Protein AF-S4P9K3-F1 (afdb_monomer)

Radius of gyration: 44.34 Å; Cα contacts (8 Å, |Δi|>4): 30; chains: 1; bounding box: 130×96×94 Å

Mean predicted aligned error: 22.13 Å

Structure (mmCIF, N/CA/C/O backbone):
data_AF-S4P9K3-F1
#
_entry.id   AF-S4P9K3-F1
#
loop_
_atom_site.group_PDB
_atom_site.id
_atom_site.type_symbol
_atom_site.label_atom_id
_atom_site.label_alt_id
_atom_site.label_comp_id
_atom_site.label_asym_id
_atom_site.label_entity_id
_atom_site.label_seq_id
_atom_site.pdbx_PDB_ins_code
_atom_site.Cartn_x
_atom_site.Cartn_y
_atom_site.Cartn_z
_atom_site.occupancy
_atom_site.B_iso_or_equiv
_atom_site.auth_seq_id
_atom_site.auth_comp_id
_atom_site.auth_asym_id
_atom_site.auth_atom_id
_atom_site.pdbx_PDB_model_num
ATOM 1 N N . MET A 1 1 ? 16.001 -77.170 -0.282 1.00 51.28 1 MET A N 1
ATOM 2 C CA . MET A 1 1 ? 16.292 -76.153 -1.315 1.00 51.28 1 MET A CA 1
ATOM 3 C C . MET A 1 1 ? 14.984 -75.666 -1.925 1.00 51.28 1 MET A C 1
ATOM 5 O O . MET A 1 1 ? 14.544 -76.287 -2.877 1.00 51.28 1 MET A O 1
ATOM 9 N N . LEU A 1 2 ? 14.333 -74.645 -1.350 1.00 50.38 2 LEU A N 1
ATOM 10 C CA . LEU A 1 2 ? 13.230 -73.882 -1.981 1.00 50.38 2 LEU A CA 1
ATOM 11 C C . LEU A 1 2 ? 12.753 -72.744 -1.052 1.00 50.38 2 LEU A C 1
ATOM 13 O O . LEU A 1 2 ? 11.573 -72.601 -0.759 1.00 50.38 2 LEU A O 1
ATOM 17 N N . GLN A 1 3 ? 13.688 -71.937 -0.544 1.00 50.38 3 GLN A N 1
ATOM 18 C CA . GLN A 1 3 ? 13.348 -70.739 0.234 1.00 50.38 3 GLN A CA 1
ATOM 19 C C . GLN A 1 3 ? 14.432 -69.671 0.061 1.00 50.38 3 GLN A C 1
ATOM 21 O O . GLN A 1 3 ? 15.111 -69.302 1.007 1.00 50.38 3 GLN A O 1
ATOM 26 N N . ALA A 1 4 ? 14.658 -69.250 -1.187 1.00 49.78 4 ALA A N 1
ATOM 27 C CA . ALA A 1 4 ? 15.604 -68.178 -1.516 1.00 49.78 4 ALA A CA 1
ATOM 28 C C . ALA A 1 4 ? 15.319 -67.527 -2.886 1.00 49.78 4 ALA A C 1
ATOM 30 O O . ALA A 1 4 ? 16.246 -67.246 -3.632 1.00 49.78 4 ALA A O 1
ATOM 31 N N . MET A 1 5 ? 14.050 -67.328 -3.265 1.00 48.91 5 MET A N 1
ATOM 32 C CA . MET A 1 5 ? 13.691 -66.587 -4.491 1.00 48.91 5 MET A CA 1
ATOM 33 C C . MET A 1 5 ? 12.330 -65.884 -4.358 1.00 48.91 5 MET A C 1
ATOM 35 O O . MET A 1 5 ? 11.420 -66.099 -5.155 1.00 48.91 5 MET A O 1
ATOM 39 N N . LYS A 1 6 ? 12.149 -65.057 -3.323 1.00 53.84 6 LYS A N 1
ATOM 40 C CA . LYS A 1 6 ? 10.981 -64.163 -3.251 1.00 53.84 6 LYS A CA 1
ATOM 41 C C . LYS A 1 6 ? 11.321 -62.812 -2.626 1.00 53.84 6 LYS A C 1
ATOM 43 O O . LYS A 1 6 ? 10.629 -62.343 -1.736 1.00 53.84 6 LYS A O 1
ATOM 48 N N . GLU A 1 7 ? 12.394 -62.197 -3.107 1.00 50.00 7 GLU A N 1
ATOM 49 C CA . GLU A 1 7 ? 12.792 -60.846 -2.701 1.00 50.00 7 GLU A CA 1
ATOM 50 C C . GLU A 1 7 ? 13.451 -60.115 -3.880 1.00 50.00 7 GLU A C 1
ATOM 52 O O . GLU A 1 7 ? 14.614 -59.742 -3.859 1.00 50.00 7 GLU A O 1
ATOM 57 N N . SER A 1 8 ? 12.708 -59.955 -4.976 1.00 51.78 8 SER A N 1
ATOM 58 C CA . SER A 1 8 ? 13.154 -59.139 -6.112 1.00 51.78 8 SER A CA 1
ATOM 59 C C . SER A 1 8 ? 11.984 -58.568 -6.918 1.00 51.78 8 SER A C 1
ATOM 61 O O . SER A 1 8 ? 11.900 -58.737 -8.130 1.00 51.78 8 SER A O 1
ATOM 63 N N . SER A 1 9 ? 11.053 -57.867 -6.257 1.00 55.06 9 SER A N 1
ATOM 64 C CA . SER A 1 9 ? 10.077 -57.028 -6.978 1.00 55.06 9 SER A CA 1
ATOM 65 C C . SER A 1 9 ? 9.521 -55.847 -6.164 1.00 55.06 9 SER A C 1
ATOM 67 O O . SER A 1 9 ? 8.310 -55.626 -6.118 1.00 55.06 9 SER A O 1
ATOM 69 N N . LYS A 1 10 ? 10.384 -55.048 -5.527 1.00 56.41 10 LYS A N 1
ATOM 70 C CA . LYS A 1 10 ? 10.010 -53.680 -5.121 1.00 56.41 10 LYS A CA 1
ATOM 71 C C . LYS A 1 10 ? 10.553 -52.688 -6.145 1.00 56.41 10 LYS A C 1
ATOM 73 O O . LYS A 1 10 ? 11.571 -52.043 -5.939 1.00 56.41 10 LYS A O 1
ATOM 78 N N . THR A 1 11 ? 9.862 -52.597 -7.277 1.00 56.31 11 THR A N 1
ATOM 79 C CA . THR A 1 11 ? 10.006 -51.499 -8.237 1.00 56.31 11 THR A CA 1
ATOM 80 C C . THR A 1 11 ? 9.163 -50.324 -7.747 1.00 56.31 11 THR A C 1
ATOM 82 O O . THR A 1 11 ? 7.985 -50.204 -8.076 1.00 56.31 11 THR A O 1
ATOM 85 N N . GLY A 1 12 ? 9.759 -49.489 -6.905 1.00 70.62 12 GLY A N 1
ATOM 86 C CA . GLY A 1 12 ? 9.221 -48.200 -6.485 1.00 70.62 12 GLY A CA 1
ATOM 87 C C . GLY A 1 12 ? 10.389 -47.271 -6.146 1.00 70.62 12 GLY A C 1
ATOM 88 O O . GLY A 1 12 ? 11.424 -47.777 -5.705 1.00 70.62 12 GLY A O 1
ATOM 89 N N . PRO A 1 13 ? 10.283 -45.950 -6.379 1.00 68.19 13 PRO A N 1
ATOM 90 C CA . PRO A 1 13 ? 11.360 -45.012 -6.073 1.00 68.19 13 PRO A CA 1
ATOM 91 C C . PRO A 1 13 ? 11.810 -45.151 -4.613 1.00 68.19 13 PRO A C 1
ATOM 93 O O . PRO A 1 13 ? 10.983 -45.150 -3.702 1.00 68.19 13 PRO A O 1
ATOM 96 N N . ASN A 1 14 ? 13.119 -45.275 -4.391 1.00 58.91 14 ASN A N 1
ATOM 97 C CA . ASN A 1 14 ? 13.727 -45.550 -3.084 1.00 58.91 14 ASN A CA 1
ATOM 98 C C . ASN A 1 14 ? 13.829 -44.291 -2.196 1.00 58.91 14 ASN A C 1
ATOM 100 O O . ASN A 1 14 ? 14.823 -44.084 -1.507 1.00 58.91 14 ASN A O 1
ATOM 104 N N . PHE A 1 15 ? 12.822 -43.414 -2.250 1.00 73.38 15 PHE A N 1
ATOM 105 C CA . PHE A 1 15 ? 12.804 -42.151 -1.515 1.00 73.38 15 PHE A CA 1
ATOM 106 C C . PHE A 1 15 ? 11.409 -41.902 -0.948 1.00 73.38 15 PHE A C 1
ATOM 108 O O . PHE A 1 15 ? 10.416 -41.878 -1.674 1.00 73.38 15 PHE A O 1
ATOM 115 N N . THR A 1 16 ? 11.335 -41.688 0.364 1.00 63.78 16 THR A N 1
ATOM 116 C CA . THR A 1 16 ? 10.138 -41.144 1.011 1.00 63.78 16 THR A CA 1
ATOM 117 C C . THR A 1 16 ? 10.265 -39.627 0.995 1.00 63.78 16 THR A C 1
ATOM 119 O O . THR A 1 16 ? 11.052 -39.070 1.757 1.00 63.78 16 THR A O 1
ATOM 122 N N . ILE A 1 17 ? 9.511 -38.949 0.125 1.00 64.25 17 ILE A N 1
ATOM 123 C CA . ILE A 1 17 ? 9.375 -37.490 0.185 1.00 64.25 17 ILE A CA 1
ATOM 124 C C . ILE A 1 17 ? 8.509 -37.186 1.406 1.00 64.25 17 ILE A C 1
ATOM 126 O O . ILE A 1 17 ? 7.281 -37.218 1.350 1.00 64.25 17 ILE A O 1
ATOM 130 N N . GLN A 1 18 ? 9.160 -36.930 2.537 1.00 65.06 18 GLN A N 1
ATOM 131 C CA . GLN A 1 18 ? 8.514 -36.249 3.648 1.00 65.06 18 GLN A CA 1
ATOM 132 C C . GLN A 1 18 ? 8.177 -34.847 3.138 1.00 65.06 18 GLN A C 1
ATOM 134 O O . GLN A 1 18 ? 9.089 -34.062 2.873 1.00 65.06 18 GLN A O 1
ATOM 139 N N . LYS A 1 19 ? 6.888 -34.535 2.951 1.00 59.94 19 LYS A N 1
ATOM 140 C CA . LYS A 1 19 ? 6.456 -33.144 2.787 1.00 59.94 19 LYS A CA 1
ATOM 141 C C . LYS A 1 19 ? 6.825 -32.422 4.079 1.00 59.94 19 LYS A C 1
ATOM 143 O O . LYS A 1 19 ? 6.089 -32.492 5.061 1.00 59.94 19 LYS A O 1
ATOM 148 N N . LYS A 1 20 ? 8.005 -31.801 4.109 1.00 56.50 20 LYS A N 1
ATOM 149 C CA . LYS A 1 20 ? 8.324 -30.803 5.126 1.00 56.50 20 LYS A CA 1
ATOM 150 C C . LYS A 1 20 ? 7.234 -29.744 5.021 1.00 56.50 20 LYS A C 1
ATOM 152 O O . LYS A 1 20 ? 6.896 -29.333 3.918 1.00 56.50 20 LYS A O 1
ATOM 157 N N . SER A 1 21 ? 6.646 -29.379 6.155 1.00 58.31 21 SER A N 1
ATOM 158 C CA . SER A 1 21 ? 5.679 -28.289 6.239 1.00 58.31 21 SER A CA 1
ATOM 159 C C . SER A 1 21 ? 6.233 -27.075 5.498 1.00 58.31 21 SER A C 1
ATOM 161 O O . SER A 1 21 ? 7.328 -26.625 5.844 1.00 58.31 21 SER A O 1
ATOM 163 N N . ASP A 1 22 ? 5.474 -26.537 4.543 1.00 60.22 22 ASP A N 1
ATOM 164 C CA . ASP A 1 22 ? 5.818 -25.394 3.673 1.00 60.22 22 ASP A CA 1
ATOM 165 C C . ASP A 1 22 ? 6.060 -24.069 4.436 1.00 60.22 22 ASP A C 1
ATOM 167 O O . ASP A 1 22 ? 6.100 -22.990 3.862 1.00 60.22 22 ASP A O 1
ATOM 171 N N . ASN A 1 23 ? 6.204 -24.145 5.758 1.00 61.25 23 ASN A N 1
ATOM 172 C CA . ASN A 1 23 ? 6.151 -23.051 6.712 1.00 61.25 23 ASN A CA 1
ATOM 173 C C . ASN A 1 23 ? 7.465 -22.870 7.493 1.00 61.25 23 ASN A C 1
ATOM 175 O O . ASN A 1 23 ? 7.547 -22.009 8.367 1.00 61.25 23 ASN A O 1
ATOM 179 N N . PHE A 1 24 ? 8.476 -23.708 7.237 1.00 57.84 24 PHE A N 1
ATOM 180 C CA . PHE A 1 24 ? 9.751 -23.683 7.955 1.00 57.84 24 PHE A CA 1
ATOM 181 C C . PHE A 1 24 ? 10.740 -22.774 7.215 1.00 57.84 24 PHE A C 1
ATOM 183 O O . PHE A 1 24 ? 11.448 -23.220 6.318 1.00 57.84 24 PHE A O 1
ATOM 190 N N . GLY A 1 25 ? 10.735 -21.484 7.560 1.00 65.94 25 GLY A N 1
ATOM 191 C CA . GLY A 1 25 ? 11.659 -20.486 7.004 1.00 65.94 25 GLY A CA 1
ATOM 192 C C . GLY A 1 25 ? 11.006 -19.190 6.523 1.00 65.94 25 GLY A C 1
ATOM 193 O O . GLY A 1 25 ? 11.721 -18.252 6.193 1.00 65.94 25 GLY A O 1
ATOM 194 N N . LEU A 1 26 ? 9.671 -19.102 6.503 1.00 66.31 26 LEU A N 1
ATOM 195 C CA . LEU A 1 26 ? 8.999 -17.833 6.240 1.00 66.31 26 LEU A CA 1
ATOM 196 C C . LEU A 1 26 ? 9.023 -16.970 7.504 1.00 66.31 26 LEU A C 1
ATOM 198 O O . LEU A 1 26 ? 8.644 -17.425 8.586 1.00 66.31 26 LEU A O 1
ATOM 202 N N . SER A 1 27 ? 9.436 -15.712 7.347 1.00 76.75 27 SER A N 1
ATOM 203 C CA . SER A 1 27 ? 9.294 -14.686 8.380 1.00 76.75 27 SER A CA 1
ATOM 204 C C . SER A 1 27 ? 7.830 -14.580 8.818 1.00 76.75 27 SER A C 1
ATOM 206 O O . SER A 1 27 ? 6.916 -14.815 8.022 1.00 76.75 27 SER A O 1
ATOM 208 N N . SER A 1 28 ? 7.590 -14.190 10.072 1.00 70.25 28 SER A N 1
ATOM 209 C CA . SER A 1 28 ? 6.239 -13.972 10.610 1.00 70.25 28 SER A CA 1
ATOM 210 C C . SER A 1 28 ? 5.385 -13.091 9.688 1.00 70.25 28 SER A C 1
ATOM 212 O O . SER A 1 28 ? 4.233 -13.420 9.420 1.00 70.25 28 SER A O 1
ATOM 214 N N . ALA A 1 29 ? 5.976 -12.052 9.092 1.00 66.88 29 ALA A N 1
ATOM 215 C CA . ALA A 1 29 ? 5.306 -11.171 8.134 1.00 66.88 29 ALA A CA 1
ATOM 216 C C . ALA A 1 29 ? 4.931 -11.871 6.811 1.00 66.88 29 ALA A C 1
ATOM 218 O O . ALA A 1 29 ? 3.886 -11.598 6.216 1.00 66.88 29 ALA A O 1
ATOM 219 N N . GLN A 1 30 ? 5.767 -12.798 6.338 1.00 69.62 30 GLN A N 1
ATOM 220 C CA . GLN A 1 30 ? 5.474 -13.574 5.132 1.00 69.62 30 GLN A CA 1
ATOM 221 C C . GLN A 1 30 ? 4.390 -14.624 5.406 1.00 69.62 30 GLN A C 1
ATOM 223 O O . GLN A 1 30 ? 3.555 -14.883 4.543 1.00 69.62 30 GLN A O 1
ATOM 228 N N . LEU A 1 31 ? 4.352 -15.189 6.613 1.00 70.38 31 LEU A N 1
ATOM 229 C CA . LEU A 1 31 ? 3.281 -16.087 7.046 1.00 70.38 31 LEU A CA 1
ATOM 230 C C . LEU A 1 31 ? 1.936 -15.366 7.132 1.00 70.38 31 LEU A C 1
ATOM 232 O O . LEU A 1 31 ? 0.930 -15.901 6.672 1.00 70.38 31 LEU A O 1
ATOM 236 N N . GLU A 1 32 ? 1.918 -14.130 7.633 1.00 64.38 32 GLU A N 1
ATOM 237 C CA . GLU A 1 32 ? 0.705 -13.308 7.685 1.00 64.38 32 GLU A CA 1
ATOM 238 C C . GLU A 1 32 ? 0.175 -12.923 6.299 1.00 64.38 32 GLU A C 1
ATOM 240 O O . GLU A 1 32 ? -1.036 -12.969 6.083 1.00 64.38 32 GLU A O 1
ATOM 245 N N . ARG A 1 33 ? 1.051 -12.638 5.324 1.00 64.50 33 ARG A N 1
ATOM 246 C CA . ARG A 1 33 ? 0.631 -12.400 3.926 1.00 64.50 33 ARG A CA 1
ATOM 247 C C . ARG A 1 33 ? 0.091 -13.645 3.226 1.00 64.50 33 ARG A C 1
ATOM 249 O O . ARG A 1 33 ? -0.679 -13.503 2.281 1.00 64.50 33 ARG A O 1
ATOM 256 N N . ASN A 1 34 ? 0.487 -14.837 3.670 1.00 72.62 34 ASN A N 1
ATOM 257 C CA . ASN A 1 34 ? 0.029 -16.108 3.106 1.00 72.62 34 ASN A CA 1
ATOM 258 C C . ASN A 1 34 ? -1.213 -16.675 3.812 1.00 72.62 34 ASN A C 1
ATOM 260 O O . ASN A 1 34 ? -1.672 -17.762 3.452 1.00 72.62 34 ASN A O 1
ATOM 264 N N . LYS A 1 35 ? -1.791 -15.957 4.787 1.00 77.00 35 LYS A N 1
ATOM 265 C CA . LYS A 1 35 ? -3.060 -16.360 5.400 1.00 77.00 35 LYS A CA 1
ATOM 266 C C . LYS A 1 35 ? -4.170 -16.358 4.357 1.00 77.00 35 LYS A C 1
ATOM 268 O O . LYS A 1 35 ? -4.336 -15.420 3.576 1.00 77.00 35 LYS A O 1
ATOM 273 N N . THR A 1 36 ? -4.956 -17.426 4.357 1.00 80.00 36 THR A N 1
ATOM 274 C CA . THR A 1 36 ? -6.118 -17.523 3.471 1.00 80.00 36 THR A CA 1
ATOM 275 C C . THR A 1 36 ? -7.209 -16.552 3.916 1.00 80.00 36 THR A C 1
ATOM 277 O O . THR A 1 36 ? -7.305 -16.180 5.086 1.00 80.00 36 THR A O 1
ATOM 280 N N . LYS A 1 37 ? -8.072 -16.147 2.978 1.00 82.44 37 LYS A N 1
ATOM 281 C CA . LYS A 1 37 ? -9.200 -15.250 3.268 1.00 82.44 37 LYS A CA 1
ATOM 282 C C . LYS A 1 37 ? -10.082 -15.773 4.412 1.00 82.44 37 LYS A C 1
ATOM 284 O O . LYS A 1 37 ? -10.527 -14.989 5.240 1.00 82.44 37 LYS A O 1
ATOM 289 N N . GLU A 1 38 ? -10.281 -17.087 4.475 1.00 83.12 38 GLU A N 1
ATOM 290 C CA . GLU A 1 38 ? -11.063 -17.753 5.520 1.00 83.12 38 GLU A CA 1
ATOM 291 C C . GLU A 1 38 ? -10.401 -17.624 6.903 1.00 83.12 38 GLU A C 1
ATOM 293 O O . GLU A 1 38 ? -11.062 -17.232 7.860 1.00 83.12 38 GLU A O 1
ATOM 298 N N . GLN A 1 39 ? -9.078 -17.805 6.995 1.00 85.62 39 GLN A N 1
ATOM 299 C CA . GLN A 1 39 ? -8.328 -17.603 8.244 1.00 85.62 39 GLN A CA 1
ATOM 300 C C . GLN A 1 39 ? -8.402 -16.154 8.741 1.00 85.62 39 GLN A C 1
ATOM 302 O O . GLN A 1 39 ? -8.586 -15.921 9.933 1.00 85.62 39 GLN A O 1
ATOM 307 N N . LEU A 1 40 ? -8.309 -15.168 7.841 1.00 85.88 40 LEU A N 1
ATOM 308 C CA . LEU A 1 40 ? -8.445 -13.755 8.213 1.00 85.88 40 LEU A CA 1
ATOM 309 C C . LEU A 1 40 ? -9.863 -13.418 8.705 1.00 85.88 40 LEU A C 1
ATOM 311 O O . LEU A 1 40 ? -10.025 -12.614 9.625 1.00 85.88 40 LEU A O 1
ATOM 315 N N . GLU A 1 41 ? -10.900 -14.019 8.114 1.00 85.81 41 GLU A N 1
ATOM 316 C CA . GLU A 1 41 ? -12.289 -13.849 8.558 1.00 85.81 41 GLU A CA 1
ATOM 317 C C . GLU A 1 41 ? -12.538 -14.492 9.931 1.00 85.81 41 GLU A C 1
ATOM 319 O O . GLU A 1 41 ? -13.216 -13.894 10.774 1.00 85.81 41 GLU A O 1
ATOM 324 N N . GLU A 1 42 ? -11.954 -15.662 10.192 1.00 87.19 42 GLU A N 1
ATOM 325 C CA . GLU A 1 42 ? -12.002 -16.322 11.499 1.00 87.19 42 GLU A CA 1
ATOM 326 C C . GLU A 1 42 ? -11.254 -15.529 12.573 1.00 87.19 42 GLU A C 1
ATOM 328 O O . GLU A 1 42 ? -11.823 -15.257 13.633 1.00 87.19 42 GLU A O 1
ATOM 333 N N . GLU A 1 43 ? -10.028 -15.078 12.291 1.00 87.12 43 GLU A N 1
ATOM 334 C CA . GLU A 1 43 ? -9.263 -14.207 13.189 1.00 87.12 43 GLU A CA 1
ATOM 335 C C . GLU A 1 43 ? -10.045 -12.925 13.489 1.00 87.12 43 GLU A C 1
ATOM 337 O O . GLU A 1 43 ? -10.227 -12.578 14.656 1.00 87.12 43 GLU A O 1
ATOM 342 N N . LYS A 1 44 ? -10.623 -12.277 12.467 1.00 89.44 44 LYS A N 1
ATOM 343 C CA . LYS A 1 44 ? -11.482 -11.099 12.648 1.00 89.44 44 LYS A CA 1
ATOM 344 C C . LYS A 1 44 ? -12.682 -11.405 13.541 1.00 89.44 44 LYS A C 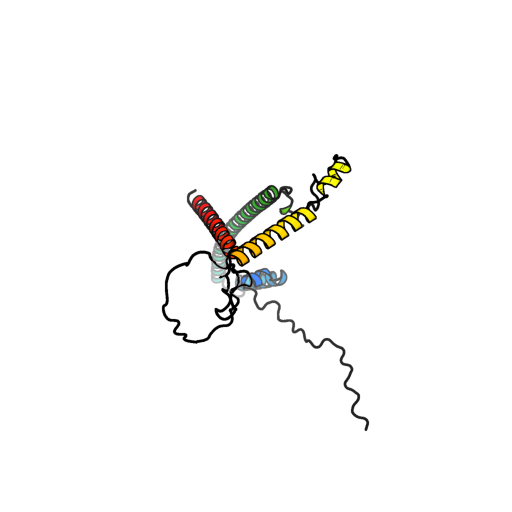1
ATOM 346 O O . LYS A 1 44 ? -13.007 -10.605 14.420 1.00 89.44 44 LYS A O 1
ATOM 351 N N . LYS A 1 45 ? -13.350 -12.544 13.347 1.00 89.81 45 LYS A N 1
ATOM 352 C CA . LYS A 1 45 ? -14.499 -12.957 14.168 1.00 89.81 45 LYS A CA 1
ATOM 353 C C . LYS A 1 45 ? -14.090 -13.186 15.624 1.00 89.81 45 LYS A C 1
ATOM 355 O O . LYS A 1 45 ? -14.797 -12.736 16.529 1.00 89.81 45 LYS A O 1
ATOM 360 N N . ILE A 1 46 ? -12.945 -13.826 15.854 1.00 89.56 46 ILE A N 1
ATOM 361 C CA . ILE A 1 46 ? -12.389 -14.049 17.193 1.00 89.56 46 ILE A CA 1
ATOM 362 C C . ILE A 1 46 ? -12.021 -12.707 17.836 1.00 89.56 46 ILE A C 1
ATOM 364 O O . ILE A 1 46 ? -12.473 -12.425 18.947 1.00 89.56 46 ILE A O 1
ATOM 368 N N . SER A 1 47 ? -11.306 -11.827 17.134 1.00 90.00 47 SER A N 1
ATOM 369 C CA . SER A 1 47 ? -10.954 -10.492 17.632 1.00 90.00 47 SER A CA 1
ATOM 370 C C . SER A 1 47 ? -12.190 -9.662 17.985 1.00 90.00 47 SER A C 1
ATOM 372 O O . SER A 1 47 ? -12.227 -9.031 19.044 1.00 90.00 47 SER A O 1
ATOM 374 N N . LEU A 1 48 ? -13.233 -9.697 17.149 1.00 88.19 48 LEU A N 1
ATOM 375 C CA . LEU A 1 48 ? -14.497 -9.015 17.428 1.00 88.19 48 LEU A CA 1
ATOM 376 C C . LEU A 1 48 ? -15.197 -9.592 18.659 1.00 88.19 48 LEU A C 1
ATOM 378 O O . LEU A 1 48 ? -15.729 -8.820 19.448 1.00 88.19 48 LEU A O 1
ATOM 382 N N . SER A 1 49 ? -15.153 -10.909 18.870 1.00 88.19 49 SER A N 1
ATOM 383 C CA . SER A 1 49 ? -15.735 -11.536 20.067 1.00 88.19 49 SER A CA 1
ATOM 384 C C . SER A 1 49 ? -15.013 -11.153 21.367 1.00 88.19 49 SER A C 1
ATOM 386 O O . SER A 1 49 ? -15.643 -11.048 22.417 1.00 88.19 49 SER A O 1
ATOM 388 N N . ILE A 1 50 ? -13.703 -10.890 21.300 1.00 87.00 50 ILE A N 1
ATOM 389 C CA . ILE A 1 50 ? -12.904 -10.432 22.447 1.00 87.00 50 ILE A CA 1
ATOM 390 C C . ILE A 1 50 ? -13.189 -8.953 22.738 1.00 87.00 50 ILE A C 1
ATOM 392 O O . ILE A 1 50 ? -13.336 -8.561 23.898 1.00 87.00 50 ILE A O 1
ATOM 396 N N . ARG A 1 51 ? -13.278 -8.129 21.685 1.00 85.62 51 ARG A N 1
ATOM 397 C CA . ARG A 1 51 ? -13.494 -6.679 21.798 1.00 85.62 51 ARG A CA 1
ATOM 398 C C . ARG A 1 51 ? -14.940 -6.333 22.165 1.00 85.62 51 ARG A C 1
ATOM 400 O O . ARG A 1 51 ? -15.163 -5.422 22.957 1.00 85.62 51 ARG A O 1
ATOM 407 N N . ILE A 1 52 ? -15.911 -7.065 21.621 1.00 84.56 52 ILE A N 1
ATOM 408 C CA . ILE A 1 52 ? -17.346 -6.868 21.845 1.00 84.56 52 ILE A CA 1
ATOM 409 C C . ILE A 1 52 ? -17.839 -7.973 22.773 1.00 84.56 52 ILE A C 1
ATOM 411 O O . ILE A 1 52 ? -18.261 -9.046 22.341 1.00 84.56 52 ILE A O 1
ATOM 415 N N . LYS A 1 53 ? -17.800 -7.697 24.077 1.00 82.38 53 LYS A N 1
ATOM 416 C CA . LYS A 1 53 ? -18.391 -8.606 25.061 1.00 82.38 53 LYS A CA 1
ATOM 417 C C . LYS A 1 53 ? -19.915 -8.627 24.885 1.00 82.38 53 LYS A C 1
ATOM 419 O O . LYS A 1 53 ? -20.515 -7.555 24.771 1.00 82.38 53 LYS A O 1
ATOM 424 N N . PRO A 1 54 ? -20.555 -9.809 24.890 1.00 85.81 54 PRO A N 1
ATOM 425 C CA . PRO A 1 54 ? -22.004 -9.903 24.780 1.00 85.81 54 PRO A CA 1
ATOM 426 C C . PRO A 1 54 ? -22.676 -9.156 25.939 1.00 85.81 54 PRO A C 1
ATOM 428 O O . PRO A 1 54 ? -22.265 -9.276 27.096 1.00 85.81 54 PRO A O 1
ATOM 431 N N . LEU A 1 55 ? -23.703 -8.366 25.621 1.00 85.50 55 LEU A N 1
ATOM 432 C CA . LEU A 1 55 ? -24.442 -7.594 26.614 1.00 85.50 55 LEU A CA 1
ATOM 433 C C . LEU A 1 55 ? -25.248 -8.542 27.508 1.00 85.50 55 LEU A C 1
ATOM 435 O O . LEU A 1 55 ? -26.158 -9.214 27.032 1.00 85.50 55 LEU A O 1
ATOM 439 N N . ASN A 1 56 ? -24.955 -8.549 28.807 1.00 83.94 56 ASN A N 1
ATOM 440 C CA . ASN A 1 56 ? -25.814 -9.187 29.797 1.00 83.94 56 ASN A CA 1
ATOM 441 C C . ASN A 1 56 ? -26.544 -8.109 30.600 1.00 83.94 56 ASN A C 1
ATOM 443 O O . ASN A 1 56 ? -25.939 -7.424 31.426 1.00 83.94 56 ASN A O 1
ATOM 447 N N . ILE A 1 57 ? -27.833 -7.940 30.312 1.00 86.62 57 ILE A N 1
ATOM 448 C CA . ILE A 1 57 ? -28.701 -6.936 30.940 1.00 86.62 57 ILE A CA 1
ATOM 449 C C . ILE A 1 57 ? -29.797 -7.548 31.819 1.00 86.62 57 ILE A C 1
ATOM 451 O O . ILE A 1 57 ? -30.570 -6.816 32.440 1.00 86.62 57 ILE A O 1
ATOM 455 N N . GLU A 1 58 ? -29.870 -8.878 31.895 1.00 87.50 58 GLU A N 1
ATOM 456 C CA . GLU A 1 58 ? -30.918 -9.572 32.636 1.00 87.50 58 GLU A CA 1
ATOM 457 C C . GLU A 1 58 ? -30.700 -9.423 34.150 1.00 87.50 58 GLU A C 1
ATOM 459 O O . GLU A 1 58 ? -29.627 -9.701 34.683 1.00 87.50 58 GLU A O 1
ATOM 464 N N . GLY A 1 59 ? -31.725 -8.940 34.858 1.00 85.38 59 GLY A N 1
ATOM 465 C CA . GLY A 1 59 ? -31.688 -8.761 36.315 1.00 85.38 59 GLY A CA 1
ATOM 466 C C . GLY A 1 59 ? -30.949 -7.512 36.819 1.00 85.38 59 GLY A C 1
ATOM 467 O O . GLY A 1 59 ? -30.761 -7.369 38.029 1.00 85.38 59 GLY A O 1
ATOM 468 N N . LEU A 1 60 ? -30.536 -6.588 35.941 1.00 90.44 60 LEU A N 1
ATOM 469 C CA . LEU A 1 60 ? -29.962 -5.303 36.361 1.00 90.44 60 LEU A CA 1
ATOM 470 C C . LEU A 1 60 ? -31.042 -4.344 36.893 1.00 90.44 60 LEU A C 1
ATOM 472 O O . LEU A 1 60 ? -32.133 -4.236 36.339 1.00 90.44 60 LEU A O 1
ATOM 476 N N . SER A 1 61 ? -30.719 -3.601 37.956 1.00 92.25 61 SER A N 1
ATOM 477 C CA . SER A 1 61 ? -31.564 -2.508 38.455 1.00 92.25 61 SER A CA 1
ATOM 478 C C . SER A 1 61 ? -31.498 -1.282 37.535 1.00 92.25 61 SER A C 1
ATOM 480 O O . SER A 1 61 ? -30.538 -1.108 36.784 1.00 92.25 61 SER A O 1
ATOM 482 N N . VAL A 1 62 ? -32.495 -0.392 37.620 1.00 92.44 62 VAL A N 1
ATOM 483 C CA . VAL A 1 62 ? -32.600 0.816 36.775 1.00 92.44 62 VAL A CA 1
ATOM 484 C C . VAL A 1 62 ? -31.338 1.685 36.835 1.00 92.44 62 VAL A C 1
ATOM 486 O O . VAL A 1 62 ? -30.860 2.140 35.798 1.00 92.44 62 VAL A O 1
ATOM 489 N N . ASP A 1 63 ? -30.751 1.868 38.019 1.00 93.56 63 ASP A N 1
ATOM 490 C CA . ASP A 1 63 ? -29.529 2.667 38.175 1.00 93.56 63 ASP A CA 1
ATOM 491 C C . ASP A 1 63 ? -28.318 2.012 37.498 1.00 93.56 63 ASP A C 1
ATOM 493 O O . ASP A 1 63 ? -27.539 2.688 36.826 1.00 93.56 63 ASP A O 1
ATOM 497 N N . LYS A 1 64 ? -28.197 0.680 37.589 1.00 92.19 64 LYS A N 1
ATOM 498 C CA . LYS A 1 64 ? -27.138 -0.075 36.902 1.00 92.19 64 LYS A CA 1
ATOM 499 C C . LYS A 1 64 ? -27.317 -0.058 35.385 1.00 92.19 64 LYS A C 1
ATOM 501 O O . LYS A 1 64 ? -26.329 0.002 34.661 1.00 92.19 64 LYS A O 1
ATOM 506 N N . LEU A 1 65 ? -28.559 -0.075 34.895 1.00 92.38 65 LEU A N 1
ATOM 507 C CA . LEU A 1 65 ? -28.852 0.074 33.466 1.00 92.38 65 LEU A CA 1
ATOM 508 C C . LEU A 1 65 ? -28.441 1.458 32.949 1.00 92.38 65 LEU A C 1
ATOM 510 O O . LEU A 1 65 ? -27.858 1.553 31.871 1.00 92.38 65 LEU A O 1
ATOM 514 N N . ARG A 1 66 ? -28.675 2.522 33.728 1.00 94.00 66 ARG A N 1
ATOM 515 C CA . ARG A 1 66 ? -28.218 3.880 33.385 1.00 94.00 66 ARG A CA 1
ATOM 516 C C . ARG A 1 66 ? -26.694 3.975 33.336 1.00 94.00 66 ARG A C 1
ATOM 518 O O . ARG A 1 66 ? -26.170 4.511 32.367 1.00 94.00 66 ARG A O 1
ATOM 525 N N . GLN A 1 67 ? -26.002 3.401 34.321 1.00 93.88 67 GLN A N 1
ATOM 526 C CA . GLN A 1 67 ? -24.534 3.337 34.337 1.00 93.88 67 GLN A CA 1
ATOM 527 C C . GLN A 1 67 ? -23.979 2.557 33.136 1.00 93.88 67 GLN A C 1
ATOM 529 O O . GLN A 1 67 ? -23.050 3.011 32.472 1.00 93.88 67 GLN A O 1
ATOM 534 N N . LYS A 1 68 ? -24.592 1.417 32.791 1.00 91.31 68 LYS A N 1
ATOM 535 C CA . LYS A 1 68 ? -24.210 0.644 31.600 1.00 91.31 68 LYS A CA 1
ATOM 536 C C . LYS A 1 68 ? -24.425 1.413 30.301 1.00 91.31 68 LYS A C 1
ATOM 538 O O . LYS A 1 68 ? -23.596 1.311 29.404 1.00 91.31 68 LYS A O 1
ATOM 543 N N . ALA A 1 69 ? -25.499 2.192 30.194 1.00 92.75 69 ALA A N 1
ATOM 544 C CA . ALA A 1 69 ? -25.732 3.034 29.025 1.00 92.75 69 ALA A CA 1
ATOM 545 C C . ALA A 1 69 ? -24.651 4.117 28.874 1.00 92.75 69 ALA A C 1
ATOM 547 O O . ALA A 1 69 ? -24.152 4.318 27.769 1.00 92.75 69 ALA A O 1
ATOM 548 N N . THR A 1 70 ? -24.245 4.766 29.970 1.00 95.25 70 THR A N 1
ATOM 549 C CA . THR A 1 70 ? -23.147 5.747 29.945 1.00 95.25 70 THR A CA 1
ATOM 550 C C . THR A 1 70 ? -21.799 5.107 29.608 1.00 95.25 70 THR A C 1
ATOM 552 O O . THR A 1 70 ? -21.084 5.639 28.767 1.00 95.25 70 THR A O 1
ATOM 555 N N . GLU A 1 71 ? -21.486 3.928 30.158 1.00 92.44 71 GLU A N 1
ATOM 556 C CA . GLU A 1 71 ? -20.258 3.186 29.819 1.00 92.44 71 GLU A CA 1
ATOM 557 C C . GLU A 1 71 ? -20.198 2.817 28.326 1.00 92.44 71 GLU A C 1
ATOM 559 O O . GLU A 1 71 ? -19.161 2.966 27.678 1.00 92.44 71 GLU A O 1
ATOM 564 N N . LEU A 1 72 ? -21.311 2.333 27.759 1.00 91.69 72 LEU A N 1
ATOM 565 C CA . LEU A 1 72 ? -21.386 1.995 26.335 1.00 91.69 72 LEU A CA 1
ATOM 566 C C . LEU A 1 72 ? -21.246 3.237 25.456 1.00 91.69 72 LEU A C 1
ATOM 568 O O . LEU A 1 72 ? -20.587 3.175 24.423 1.00 91.69 72 LEU A O 1
ATOM 572 N N . TRP A 1 73 ? -21.831 4.359 25.871 1.00 95.00 73 TRP A N 1
ATOM 573 C CA . TRP A 1 73 ? -21.711 5.629 25.165 1.00 95.00 73 TRP A CA 1
ATOM 574 C C . TRP A 1 73 ? -20.261 6.130 25.115 1.00 95.00 73 TRP A C 1
ATOM 576 O O . TRP A 1 73 ? -19.754 6.438 24.037 1.00 95.00 73 TRP A O 1
ATOM 586 N N . GLU A 1 74 ? -19.564 6.140 26.252 1.00 95.06 74 GLU A N 1
ATOM 587 C CA . GLU A 1 74 ? -18.142 6.501 26.318 1.00 95.06 74 GLU A CA 1
ATOM 588 C C . GLU A 1 74 ? -17.276 5.552 25.477 1.00 95.06 74 GLU A C 1
ATOM 590 O O . GLU A 1 74 ? -16.367 5.990 24.767 1.00 95.06 74 GLU A O 1
ATOM 595 N N . CYS A 1 75 ? -17.591 4.253 25.499 1.00 92.25 75 CYS A N 1
ATOM 596 C CA . CYS A 1 75 ? -16.917 3.266 24.664 1.00 92.25 75 CYS A CA 1
ATOM 597 C C . CYS A 1 75 ? -17.124 3.551 23.170 1.00 92.25 75 CYS A C 1
ATOM 599 O O . CYS A 1 75 ? -16.150 3.537 22.422 1.00 92.25 75 CYS A O 1
ATOM 601 N N . ILE A 1 76 ? -18.350 3.864 22.737 1.00 93.69 76 ILE A N 1
ATOM 602 C CA . ILE A 1 76 ? -18.649 4.216 21.341 1.00 93.69 76 ILE A CA 1
ATOM 603 C C . ILE A 1 76 ? -17.846 5.443 20.904 1.00 93.69 76 ILE A C 1
ATOM 605 O O . ILE A 1 76 ? -17.229 5.396 19.845 1.00 93.69 76 ILE A O 1
ATOM 609 N N . ILE A 1 77 ? -17.797 6.501 21.722 1.00 96.44 77 ILE A N 1
ATOM 610 C CA . ILE A 1 77 ? -17.017 7.707 21.399 1.00 96.44 77 ILE A CA 1
ATOM 611 C C . ILE A 1 77 ? -15.546 7.347 21.175 1.00 96.44 77 ILE A C 1
ATOM 613 O O . ILE A 1 77 ? -14.973 7.725 20.156 1.00 96.44 77 ILE A O 1
ATOM 617 N N . LYS A 1 78 ? -14.953 6.568 22.087 1.00 94.50 78 LYS A N 1
ATOM 618 C CA . LYS A 1 78 ? -13.559 6.127 21.966 1.00 94.50 78 LYS A CA 1
ATOM 619 C C . LYS A 1 78 ? -13.321 5.285 20.704 1.00 94.50 78 LYS A C 1
ATOM 621 O O . LYS A 1 78 ? -12.317 5.468 20.019 1.00 94.50 78 LYS A O 1
ATOM 626 N N . LEU A 1 79 ? -14.228 4.359 20.392 1.00 93.56 79 LEU A N 1
ATOM 627 C CA . LEU A 1 79 ? -14.122 3.529 19.189 1.00 93.56 79 LEU A CA 1
ATOM 628 C C . LEU A 1 79 ? -14.227 4.362 17.908 1.00 93.56 79 LEU A C 1
ATOM 630 O O . LEU A 1 79 ? -13.508 4.077 16.954 1.00 93.56 79 LEU A O 1
ATOM 634 N N . GLU A 1 80 ? -15.077 5.389 17.886 1.00 95.75 80 GLU A N 1
ATOM 635 C CA . GLU A 1 80 ? -15.218 6.264 16.719 1.00 95.75 80 GLU A CA 1
ATOM 636 C C . GLU A 1 80 ? -13.972 7.135 16.514 1.00 95.75 80 GLU A C 1
ATOM 638 O O . GLU A 1 80 ? -13.520 7.286 15.381 1.00 95.75 80 GLU A O 1
ATOM 643 N N . THR A 1 81 ? -13.355 7.635 17.592 1.00 96.12 81 THR A N 1
ATOM 644 C CA . THR A 1 81 ? -12.078 8.362 17.489 1.00 96.12 81 THR A CA 1
ATOM 645 C C . THR A 1 81 ? -10.950 7.461 16.989 1.00 96.12 81 THR A C 1
ATOM 647 O O . THR A 1 81 ? -10.227 7.835 16.072 1.00 96.12 81 THR A O 1
ATOM 650 N N . GLU A 1 82 ? -10.839 6.236 17.515 1.00 95.38 82 GLU A N 1
ATOM 651 C CA . GLU A 1 82 ? -9.820 5.282 17.056 1.00 95.38 82 GLU A CA 1
ATOM 652 C C . GLU A 1 82 ? -10.030 4.882 15.589 1.00 95.38 82 GLU A C 1
ATOM 654 O O . GLU A 1 82 ? -9.066 4.720 14.841 1.00 95.38 82 GLU A O 1
ATOM 659 N N . LYS A 1 83 ? -11.288 4.719 15.166 1.00 96.25 83 LYS A N 1
ATOM 660 C CA . LYS A 1 83 ? -11.638 4.437 13.773 1.00 96.25 83 LYS A CA 1
ATOM 661 C C . LYS A 1 83 ? -11.199 5.579 12.861 1.00 96.25 83 LYS A C 1
ATOM 663 O O . LYS A 1 83 ? -10.582 5.301 11.838 1.00 96.25 83 LYS A O 1
ATOM 668 N N . TYR A 1 84 ? -11.474 6.828 13.235 1.00 97.56 84 TYR A N 1
ATOM 669 C CA . TYR 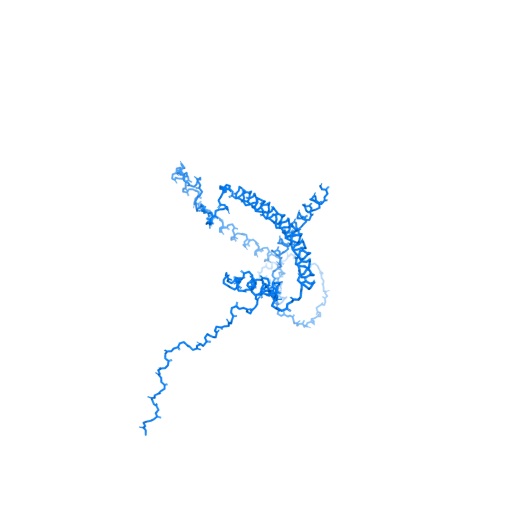A 1 84 ? -11.047 7.994 12.464 1.00 97.56 84 TYR A CA 1
ATOM 670 C C . TYR A 1 84 ? -9.521 8.029 12.280 1.00 97.56 84 TYR A C 1
ATOM 672 O O . TYR A 1 84 ? -9.043 8.133 11.152 1.00 97.56 84 TYR A O 1
ATOM 680 N N . ASP A 1 85 ? -8.752 7.843 13.358 1.00 96.19 85 ASP A N 1
ATOM 681 C CA . ASP A 1 85 ? -7.283 7.842 13.294 1.00 96.19 85 ASP A CA 1
ATOM 682 C C . ASP A 1 85 ? -6.737 6.714 12.400 1.00 96.19 85 ASP A C 1
ATOM 684 O O . ASP A 1 85 ? -5.755 6.891 11.671 1.00 96.19 85 ASP A O 1
ATOM 688 N N . LEU A 1 86 ? -7.370 5.536 12.442 1.00 96.31 86 LEU A N 1
ATOM 689 C CA . LEU A 1 86 ? -7.010 4.405 11.586 1.00 96.31 86 LEU A CA 1
ATOM 690 C C . LEU A 1 86 ? -7.358 4.658 10.116 1.00 96.31 86 LEU A C 1
ATOM 692 O O . LEU A 1 86 ? -6.555 4.321 9.248 1.00 96.31 86 LEU A O 1
ATOM 696 N N . GLU A 1 87 ? -8.515 5.256 9.834 1.00 96.19 87 GLU A N 1
ATOM 697 C CA . GLU A 1 87 ? -8.926 5.623 8.477 1.00 96.19 87 GLU A CA 1
ATOM 698 C C . GLU A 1 87 ? -7.999 6.688 7.878 1.00 96.19 87 GLU A C 1
ATOM 700 O O . GLU A 1 87 ? -7.600 6.565 6.721 1.00 96.19 87 GLU A O 1
ATOM 705 N N . GLU A 1 88 ? -7.595 7.696 8.652 1.00 97.12 88 GLU A N 1
ATOM 706 C CA . GLU A 1 88 ? -6.621 8.698 8.201 1.00 97.12 88 GLU A CA 1
ATOM 707 C C . GLU A 1 88 ? -5.249 8.071 7.922 1.00 97.12 88 GLU A C 1
ATOM 709 O O . GLU A 1 88 ? -4.649 8.326 6.874 1.00 97.12 88 GLU A O 1
ATOM 714 N N . ARG A 1 89 ? -4.773 7.171 8.796 1.00 97.06 89 ARG A N 1
ATOM 715 C CA . ARG A 1 89 ? -3.535 6.416 8.542 1.00 97.06 89 ARG A CA 1
ATOM 716 C C . ARG A 1 89 ? -3.641 5.571 7.273 1.00 97.06 89 ARG A C 1
ATOM 718 O O . ARG A 1 89 ? -2.698 5.551 6.486 1.00 97.06 89 ARG A O 1
ATOM 725 N N . GLN A 1 90 ? -4.770 4.897 7.065 1.00 95.69 90 GLN A N 1
ATOM 726 C CA . GLN A 1 90 ? -5.005 4.098 5.864 1.00 95.69 90 GLN A CA 1
ATOM 727 C C . GLN A 1 90 ? -4.973 4.969 4.603 1.00 95.69 90 GLN A C 1
ATOM 729 O O . GLN A 1 90 ? -4.299 4.612 3.642 1.00 95.69 90 GLN A O 1
ATOM 734 N N . LYS A 1 91 ? -5.638 6.131 4.609 1.00 96.75 91 LYS A N 1
ATOM 735 C CA . LYS A 1 91 ? -5.618 7.066 3.470 1.00 96.75 91 LYS A CA 1
ATOM 736 C C . LYS A 1 91 ? -4.206 7.530 3.134 1.00 96.75 91 LYS A C 1
ATOM 738 O O . LYS A 1 91 ? -3.874 7.615 1.954 1.00 96.75 91 LYS A O 1
ATOM 743 N N . ARG A 1 92 ? -3.384 7.809 4.151 1.00 96.38 92 ARG A N 1
ATOM 744 C CA . ARG A 1 92 ? -1.975 8.174 3.961 1.00 96.38 92 ARG A CA 1
ATOM 745 C C . ARG A 1 92 ? -1.189 7.033 3.316 1.00 96.38 92 ARG A C 1
ATOM 747 O O . ARG A 1 92 ? -0.585 7.237 2.276 1.00 96.38 92 ARG A O 1
ATOM 754 N N . GLN A 1 93 ? -1.298 5.819 3.852 1.00 96.38 93 GLN A N 1
ATOM 755 C CA . GLN A 1 93 ? -0.641 4.640 3.273 1.00 96.38 93 GLN A CA 1
ATOM 756 C C . GLN A 1 93 ? -1.098 4.359 1.831 1.00 96.38 93 GLN A C 1
ATOM 758 O O . GLN A 1 93 ? -0.289 3.996 0.981 1.00 96.38 93 GLN A O 1
ATOM 763 N N . ASP A 1 94 ? -2.386 4.547 1.533 1.00 96.00 94 ASP A N 1
ATOM 764 C CA . ASP A 1 94 ? -2.931 4.402 0.180 1.00 96.00 94 ASP A CA 1
ATOM 765 C C . ASP A 1 94 ? -2.406 5.476 -0.781 1.00 96.00 94 ASP A C 1
ATOM 767 O O . ASP A 1 94 ? -2.295 5.218 -1.983 1.00 96.00 94 ASP A O 1
ATOM 771 N N . TYR A 1 95 ? -2.126 6.682 -0.282 1.00 97.06 95 TYR A N 1
ATOM 772 C CA . TYR A 1 95 ? -1.478 7.743 -1.048 1.00 97.06 95 TYR A CA 1
ATOM 773 C C . TYR A 1 95 ? -0.017 7.381 -1.337 1.00 97.06 95 TYR A C 1
ATOM 775 O O . TYR A 1 95 ? 0.353 7.307 -2.509 1.00 97.06 95 TYR A O 1
ATOM 783 N N . ASP A 1 96 ? 0.752 7.025 -0.306 1.00 95.69 96 ASP A N 1
ATOM 784 C CA . ASP A 1 96 ? 2.162 6.635 -0.430 1.00 95.69 96 ASP A CA 1
ATOM 785 C C . ASP A 1 96 ? 2.315 5.453 -1.412 1.00 95.69 96 ASP A C 1
ATOM 787 O O . ASP A 1 96 ? 3.138 5.469 -2.326 1.00 95.69 96 ASP A O 1
ATOM 791 N N . 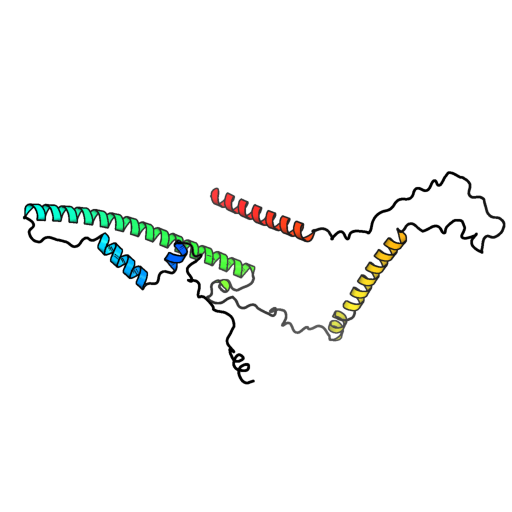LEU A 1 97 ? 1.433 4.448 -1.324 1.00 95.81 97 LEU A N 1
ATOM 792 C CA . LEU A 1 97 ? 1.412 3.315 -2.257 1.00 95.81 97 LEU A CA 1
ATOM 793 C C . LEU A 1 97 ? 1.080 3.707 -3.702 1.00 95.81 97 LEU A C 1
ATOM 795 O O . LEU A 1 97 ? 1.517 3.019 -4.629 1.00 95.81 97 LEU A O 1
ATOM 799 N N . LYS A 1 98 ? 0.259 4.738 -3.926 1.00 96.12 98 LYS A N 1
ATOM 800 C CA . LYS A 1 98 ? -0.030 5.233 -5.283 1.00 96.12 98 LYS A CA 1
ATOM 801 C C . LYS A 1 98 ? 1.171 5.969 -5.852 1.00 96.12 98 LYS A C 1
ATOM 803 O O . LYS A 1 98 ? 1.490 5.754 -7.019 1.00 96.12 98 LYS A O 1
ATOM 808 N N . GLU A 1 99 ? 1.827 6.785 -5.037 1.00 96.38 99 GLU A N 1
ATOM 809 C CA . GLU A 1 99 ? 3.019 7.526 -5.432 1.00 96.38 99 GLU A CA 1
ATOM 810 C C . GLU A 1 99 ? 4.166 6.578 -5.793 1.00 96.38 99 GLU A C 1
ATOM 812 O O . GLU A 1 99 ? 4.680 6.646 -6.909 1.00 96.38 99 GLU A O 1
ATOM 817 N N . LEU A 1 100 ? 4.472 5.603 -4.930 1.00 96.06 100 LEU A N 1
ATOM 818 C CA . LEU A 1 100 ? 5.502 4.591 -5.192 1.00 96.06 100 LEU A CA 1
ATOM 819 C C . LEU A 1 100 ? 5.231 3.796 -6.476 1.00 96.06 100 LEU A C 1
ATOM 821 O O . LEU A 1 100 ? 6.149 3.513 -7.243 1.00 96.06 100 LEU A O 1
ATOM 825 N N . LYS A 1 101 ? 3.965 3.459 -6.756 1.00 93.50 101 LYS A N 1
ATOM 826 C CA . LYS A 1 101 ? 3.593 2.778 -8.007 1.00 93.50 101 LYS A CA 1
ATOM 827 C C . LYS A 1 101 ? 3.808 3.650 -9.239 1.00 93.50 101 LYS A C 1
ATOM 829 O O . LYS A 1 101 ? 4.192 3.122 -10.281 1.00 93.50 101 LYS A O 1
ATOM 834 N N . GLU A 1 102 ? 3.542 4.951 -9.152 1.00 94.44 102 GLU A N 1
ATOM 835 C CA . GLU A 1 102 ? 3.777 5.858 -10.277 1.00 94.44 102 GLU A CA 1
ATOM 836 C C . GLU A 1 102 ? 5.278 6.112 -10.476 1.00 94.44 102 GLU A C 1
ATOM 838 O O . GLU A 1 102 ? 5.735 6.020 -11.615 1.00 94.44 102 GLU A O 1
ATOM 843 N N . ARG A 1 103 ? 6.060 6.293 -9.399 1.00 95.25 103 ARG A N 1
ATOM 844 C CA . ARG A 1 103 ? 7.535 6.360 -9.462 1.00 95.25 103 ARG A CA 1
ATOM 845 C C . ARG A 1 103 ? 8.120 5.099 -10.103 1.00 95.25 103 ARG A C 1
ATOM 847 O O . ARG A 1 103 ? 8.836 5.187 -11.099 1.00 95.25 103 ARG A O 1
ATOM 854 N N . GLN A 1 104 ? 7.709 3.914 -9.642 1.00 92.75 104 GLN A N 1
ATOM 855 C CA . GLN A 1 104 ? 8.117 2.638 -10.240 1.00 92.75 104 GLN A CA 1
ATOM 856 C C . GLN A 1 104 ? 7.773 2.580 -11.736 1.00 92.75 104 GLN A C 1
ATOM 858 O O . GLN A 1 104 ? 8.578 2.160 -12.565 1.00 92.75 104 GLN A O 1
ATOM 863 N N . LYS A 1 105 ? 6.572 3.013 -12.119 1.00 91.31 105 LYS A N 1
ATOM 864 C CA . LYS A 1 105 ? 6.148 3.033 -13.522 1.00 91.31 105 LYS A CA 1
ATOM 865 C C . LYS A 1 105 ? 6.988 3.994 -14.368 1.00 91.31 105 LYS A C 1
ATOM 867 O O . LYS A 1 105 ? 7.272 3.675 -15.523 1.00 91.31 105 LYS A O 1
ATOM 872 N N . GLN A 1 106 ? 7.384 5.142 -13.823 1.00 91.00 106 GLN A N 1
ATOM 873 C CA . GLN A 1 106 ? 8.281 6.092 -14.485 1.00 91.00 106 GLN A CA 1
ATOM 874 C C . GLN A 1 106 ? 9.685 5.506 -14.662 1.00 91.00 106 GLN A C 1
ATOM 876 O O . GLN A 1 106 ? 10.196 5.519 -15.782 1.00 91.00 106 GLN A O 1
ATOM 881 N N . GLN A 1 107 ? 10.249 4.884 -13.623 1.00 91.62 107 GLN A N 1
ATOM 882 C CA . GLN A 1 107 ? 11.531 4.175 -13.706 1.00 91.62 107 GLN A CA 1
ATOM 883 C C . GLN A 1 107 ? 11.498 3.073 -14.779 1.00 91.62 107 GLN A C 1
ATOM 885 O O . GLN A 1 107 ? 12.385 2.997 -15.630 1.00 91.62 107 GLN A O 1
ATOM 890 N N . LEU A 1 108 ? 10.436 2.256 -14.820 1.00 89.56 108 LEU A N 1
ATOM 891 C CA . LEU A 1 108 ? 10.280 1.208 -15.838 1.00 89.56 108 LEU A CA 1
ATOM 892 C C . LEU A 1 108 ? 10.150 1.780 -17.258 1.00 89.56 108 LEU A C 1
ATOM 894 O O . LEU A 1 108 ? 10.691 1.195 -18.198 1.00 89.56 108 LEU A O 1
ATOM 898 N N . ARG A 1 109 ? 9.473 2.924 -17.424 1.00 88.06 109 ARG A N 1
ATOM 899 C CA . ARG A 1 109 ? 9.382 3.648 -18.706 1.00 88.06 109 ARG A CA 1
ATOM 900 C C . ARG A 1 109 ? 10.737 4.190 -19.147 1.00 88.06 109 ARG A C 1
ATOM 902 O O . ARG A 1 109 ? 11.106 4.006 -20.304 1.00 88.06 109 ARG A O 1
ATOM 909 N N . HIS A 1 110 ? 11.487 4.813 -18.242 1.00 89.75 110 HIS A N 1
ATOM 910 C CA . HIS A 1 110 ? 12.820 5.335 -18.536 1.00 89.75 110 HIS A CA 1
ATOM 911 C C . HIS A 1 110 ? 13.793 4.204 -18.896 1.00 89.75 110 HIS A C 1
ATOM 913 O O . HIS A 1 110 ? 14.489 4.278 -19.907 1.00 89.75 110 HIS A O 1
ATOM 919 N N . LYS A 1 111 ? 13.746 3.089 -18.155 1.00 89.62 111 LYS A N 1
ATOM 920 C CA . LYS A 1 111 ? 14.512 1.871 -18.455 1.00 89.62 111 LYS A CA 1
ATOM 921 C C . LYS A 1 111 ? 14.135 1.267 -19.809 1.00 89.62 111 LYS A C 1
ATOM 923 O O . LYS A 1 111 ? 15.012 0.793 -20.527 1.00 89.62 111 LYS A O 1
ATOM 928 N N . ALA A 1 112 ? 12.854 1.290 -20.184 1.00 86.62 112 ALA A N 1
ATOM 929 C CA . ALA A 1 112 ? 12.415 0.842 -21.504 1.00 86.62 112 ALA A CA 1
ATOM 930 C C . ALA A 1 112 ? 12.959 1.750 -22.621 1.00 86.62 112 ALA A C 1
ATOM 932 O O . ALA A 1 112 ? 13.506 1.234 -23.595 1.00 86.62 112 ALA A O 1
ATOM 933 N N . LEU A 1 113 ? 12.901 3.074 -22.440 1.00 85.38 113 LEU A N 1
ATOM 934 C CA . LEU A 1 113 ? 13.451 4.053 -23.385 1.00 85.38 113 LEU A CA 1
ATOM 935 C C . LEU A 1 113 ? 14.975 3.923 -23.540 1.00 85.38 113 LEU A C 1
ATOM 937 O O . LEU A 1 113 ? 15.447 3.845 -24.674 1.00 85.38 113 LEU A O 1
ATOM 941 N N . LYS A 1 114 ? 15.733 3.806 -22.436 1.00 87.81 114 LYS A N 1
ATOM 942 C CA . LYS A 1 114 ? 17.190 3.546 -22.451 1.00 87.81 114 LYS A CA 1
ATOM 943 C C . LYS A 1 114 ? 17.531 2.260 -23.222 1.00 87.81 114 LYS A C 1
ATOM 945 O O . LYS A 1 114 ? 18.516 2.217 -23.949 1.00 87.81 114 LYS A O 1
ATOM 950 N N . LYS A 1 115 ? 16.682 1.227 -23.137 1.00 84.12 115 LYS A N 1
ATOM 951 C CA . LYS A 1 115 ? 16.838 -0.043 -23.878 1.00 84.12 115 LYS A CA 1
ATOM 952 C C . LYS A 1 115 ? 16.311 -0.005 -25.320 1.00 84.12 115 LYS A C 1
ATOM 954 O O . LYS A 1 115 ? 16.294 -1.041 -25.982 1.00 84.12 115 LYS A O 1
ATOM 959 N N . GLY A 1 116 ? 15.846 1.147 -25.811 1.00 80.56 116 GLY A N 1
ATOM 960 C CA . GLY A 1 116 ? 15.261 1.283 -27.150 1.00 80.56 116 GLY A CA 1
ATOM 961 C C . GLY A 1 116 ? 13.947 0.511 -27.338 1.00 80.56 116 GLY A C 1
ATOM 962 O O . GLY A 1 116 ? 13.530 0.251 -28.470 1.00 80.56 116 GLY A O 1
ATOM 963 N N . LEU A 1 117 ? 13.308 0.115 -26.237 1.00 80.88 117 LEU A N 1
ATOM 964 C CA . LEU A 1 117 ? 11.991 -0.506 -26.205 1.00 80.88 117 LEU A CA 1
ATOM 965 C C . LEU A 1 117 ? 10.901 0.572 -26.132 1.00 80.88 117 LEU A C 1
ATOM 967 O O . LEU A 1 117 ? 11.141 1.721 -25.767 1.00 80.88 117 LEU A O 1
ATOM 971 N N . ASP A 1 118 ? 9.674 0.185 -26.475 1.00 79.12 118 ASP A N 1
ATOM 972 C CA . ASP A 1 118 ? 8.495 1.038 -26.309 1.00 79.12 118 ASP A CA 1
ATOM 973 C C . ASP A 1 118 ? 8.334 1.412 -24.817 1.00 79.12 118 ASP A C 1
ATOM 975 O O . ASP A 1 118 ? 8.475 0.519 -23.973 1.00 79.12 118 ASP A O 1
ATOM 979 N N . PRO A 1 119 ? 8.048 2.677 -24.449 1.00 77.44 119 PRO A N 1
ATOM 980 C CA . PRO A 1 119 ? 7.860 3.102 -23.058 1.00 77.44 119 PRO A CA 1
ATOM 981 C C . PRO A 1 119 ? 6.919 2.212 -22.230 1.00 77.44 119 PRO A C 1
ATOM 983 O O . PRO A 1 119 ? 7.096 2.103 -21.019 1.00 77.44 119 PRO A O 1
ATOM 986 N N . GLU A 1 120 ? 5.939 1.541 -22.839 1.00 79.38 120 GLU A N 1
ATOM 987 C CA . GLU A 1 120 ? 5.007 0.655 -22.119 1.00 79.38 120 GLU A CA 1
ATOM 988 C C . GLU A 1 120 ? 5.439 -0.829 -22.086 1.00 79.38 120 GLU A C 1
ATOM 990 O O . GLU A 1 120 ? 4.792 -1.671 -21.455 1.00 79.38 120 GLU A O 1
ATOM 995 N N . ALA A 1 121 ? 6.557 -1.177 -22.729 1.00 77.88 121 ALA A N 1
ATOM 996 C CA . ALA A 1 121 ? 6.977 -2.562 -22.935 1.00 77.88 121 ALA A CA 1
ATOM 997 C C . ALA A 1 121 ? 7.332 -3.294 -21.630 1.00 77.88 121 ALA A C 1
ATOM 999 O O . ALA A 1 121 ? 7.145 -4.507 -21.540 1.00 77.88 121 ALA A O 1
ATOM 1000 N N . LEU A 1 122 ? 7.820 -2.569 -20.618 1.00 77.94 122 LEU A N 1
ATOM 1001 C CA . LEU A 1 122 ? 8.215 -3.136 -19.324 1.00 77.94 122 LEU A CA 1
ATOM 1002 C C . LEU A 1 122 ? 7.111 -3.037 -18.255 1.00 77.94 122 LEU A C 1
ATOM 1004 O O . LEU A 1 122 ? 7.225 -3.632 -17.190 1.00 77.94 122 LEU A O 1
ATOM 1008 N N . THR A 1 123 ? 6.022 -2.321 -18.539 1.00 77.81 123 THR A N 1
ATOM 1009 C CA . THR A 1 123 ? 4.884 -2.161 -17.615 1.00 77.81 123 THR A CA 1
ATOM 1010 C C . THR A 1 123 ? 3.774 -3.197 -17.837 1.00 77.81 123 THR A C 1
ATOM 1012 O O . THR A 1 123 ? 2.796 -3.239 -17.091 1.00 77.81 123 THR A O 1
ATOM 1015 N N . GLY A 1 124 ? 3.896 -4.029 -18.877 1.00 79.88 124 GLY A N 1
ATOM 1016 C CA . GLY A 1 124 ? 2.925 -5.067 -19.219 1.00 79.88 124 GLY A CA 1
ATOM 1017 C C . GLY A 1 124 ? 3.031 -6.333 -18.360 1.00 79.88 124 GLY A C 1
ATOM 1018 O O . GLY A 1 124 ? 4.035 -6.604 -17.714 1.00 79.88 124 GLY A O 1
ATOM 1019 N N . LYS A 1 125 ? 1.987 -7.174 -18.404 1.00 83.44 125 LYS A N 1
ATOM 1020 C CA . LYS A 1 125 ? 1.937 -8.470 -17.692 1.00 83.44 125 LYS A CA 1
ATOM 1021 C C . LYS A 1 125 ? 2.973 -9.494 -18.185 1.00 83.44 125 LYS A C 1
ATOM 1023 O O . LYS A 1 125 ? 3.280 -10.445 -17.474 1.00 83.44 125 LYS A O 1
ATOM 1028 N N . HIS A 1 126 ? 3.447 -9.342 -19.417 1.00 81.38 126 HIS A N 1
ATOM 1029 C CA . HIS A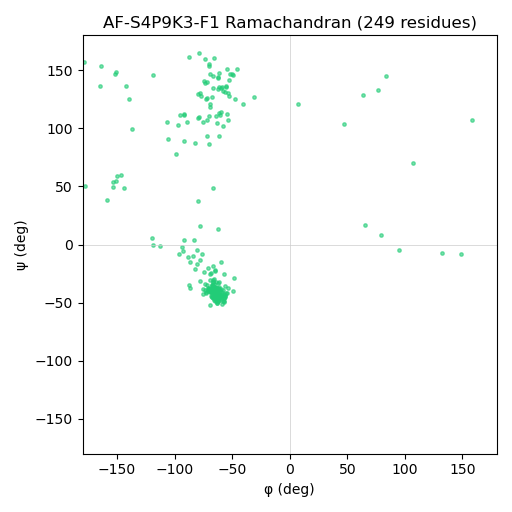 1 126 ? 4.368 -10.276 -20.055 1.00 81.38 126 HIS A CA 1
ATOM 1030 C C . HIS A 1 126 ? 5.671 -9.548 -20.388 1.00 81.38 126 HIS A C 1
ATOM 1032 O O . HIS A 1 126 ? 5.598 -8.372 -20.752 1.00 81.38 126 HIS A O 1
ATOM 1038 N N . PRO A 1 127 ? 6.829 -10.231 -20.312 1.00 81.06 127 PRO A N 1
ATOM 1039 C CA . PRO A 1 127 ? 8.110 -9.644 -20.681 1.00 81.06 127 PRO A CA 1
ATOM 1040 C C . PRO A 1 127 ? 8.070 -9.020 -22.083 1.00 81.06 127 PRO A C 1
ATOM 1042 O O . PRO A 1 127 ? 7.378 -9.545 -22.969 1.00 81.06 127 PRO A O 1
ATOM 1045 N N . PRO A 1 128 ? 8.810 -7.923 -22.313 1.00 82.06 128 PRO A N 1
ATOM 1046 C CA . PRO A 1 128 ? 8.835 -7.284 -23.615 1.00 82.06 128 PRO A CA 1
ATOM 1047 C C . PRO A 1 128 ? 9.398 -8.227 -24.681 1.00 82.06 128 PRO A C 1
ATOM 1049 O O . PRO A 1 128 ? 10.309 -9.018 -24.436 1.00 82.06 128 PRO A O 1
ATOM 1052 N N . LYS A 1 129 ? 8.853 -8.139 -25.898 1.00 79.12 129 LYS A N 1
ATOM 1053 C CA . LYS A 1 129 ? 9.329 -8.945 -27.027 1.00 79.12 129 LYS A CA 1
ATOM 1054 C C . LYS A 1 129 ? 10.721 -8.478 -27.444 1.00 79.12 129 LYS A C 1
ATOM 1056 O O . LYS A 1 129 ? 10.888 -7.334 -27.856 1.00 79.12 129 LYS A O 1
ATOM 1061 N N . ILE A 1 130 ? 11.688 -9.386 -27.394 1.00 76.81 130 ILE A N 1
ATOM 1062 C CA . ILE A 1 130 ? 13.055 -9.142 -27.853 1.00 76.81 130 ILE A CA 1
ATOM 1063 C C . ILE A 1 130 ? 13.071 -9.207 -29.386 1.00 76.81 130 ILE A C 1
ATOM 1065 O O . ILE A 1 130 ? 12.578 -10.171 -29.981 1.00 76.81 130 ILE A O 1
ATOM 1069 N N . GLN A 1 131 ? 13.615 -8.182 -30.043 1.00 71.88 131 GLN A N 1
ATOM 1070 C CA . GLN A 1 131 ? 13.869 -8.237 -31.482 1.00 71.88 131 GLN A CA 1
ATOM 1071 C C . GLN A 1 131 ? 15.147 -9.044 -31.726 1.00 71.88 131 GLN A C 1
ATOM 1073 O O . GLN A 1 131 ? 16.237 -8.587 -31.417 1.00 71.88 131 GLN A O 1
ATOM 1078 N N . VAL A 1 132 ? 15.005 -10.246 -32.289 1.00 77.19 132 VAL A N 1
ATOM 1079 C CA . VAL A 1 132 ? 16.137 -11.138 -32.620 1.00 77.19 132 VAL A CA 1
ATOM 1080 C C . VAL A 1 132 ? 16.909 -10.725 -33.876 1.00 77.19 132 VAL A C 1
ATOM 1082 O O . VAL A 1 132 ? 17.924 -11.328 -34.191 1.00 77.19 132 VAL A O 1
ATOM 1085 N N . ALA A 1 133 ? 16.410 -9.736 -34.615 1.00 72.25 133 ALA A N 1
ATOM 1086 C CA . ALA A 1 133 ? 17.042 -9.214 -35.818 1.00 72.25 133 ALA A CA 1
ATOM 1087 C C . ALA A 1 133 ? 16.852 -7.699 -35.860 1.00 72.25 133 ALA A C 1
ATOM 1089 O O . ALA A 1 133 ? 15.746 -7.202 -35.606 1.00 72.25 133 ALA A O 1
ATOM 1090 N N . SER A 1 134 ? 17.908 -6.970 -36.209 1.00 74.56 134 SER A N 1
ATOM 1091 C CA . SER A 1 134 ? 17.845 -5.511 -36.301 1.00 74.56 134 SER A CA 1
ATOM 1092 C C . SER A 1 134 ? 16.916 -5.085 -37.442 1.00 74.56 134 SER A C 1
ATOM 1094 O O . SER A 1 134 ? 16.885 -5.695 -38.515 1.00 74.56 134 SER A O 1
ATOM 1096 N N . LYS A 1 135 ? 16.180 -3.978 -37.274 1.00 66.56 135 LYS A N 1
ATOM 1097 C CA . LYS A 1 135 ? 15.402 -3.374 -38.375 1.00 66.56 135 LYS A CA 1
ATOM 1098 C C . LYS A 1 135 ? 16.290 -3.030 -39.583 1.00 66.56 135 LYS A C 1
ATOM 1100 O O . LYS A 1 135 ? 15.801 -3.015 -40.712 1.00 66.56 135 LYS A O 1
ATOM 1105 N N . TYR A 1 136 ? 17.585 -2.806 -39.355 1.00 64.12 136 TYR A N 1
ATOM 1106 C CA . TYR A 1 136 ? 18.584 -2.523 -40.387 1.00 64.12 136 TYR A CA 1
ATOM 1107 C C . TYR A 1 136 ? 19.205 -3.779 -41.015 1.00 64.12 136 TYR A C 1
ATOM 1109 O O . TYR A 1 136 ? 19.786 -3.692 -42.095 1.00 64.12 136 TYR A O 1
ATOM 1117 N N . GLU A 1 137 ? 19.035 -4.948 -40.396 1.00 67.06 137 GLU A N 1
ATOM 1118 C CA . GLU A 1 137 ? 19.504 -6.237 -40.922 1.00 67.06 137 GLU A CA 1
ATOM 1119 C C . GLU A 1 137 ? 18.713 -6.662 -42.166 1.00 67.06 137 GLU A C 1
ATOM 1121 O O . GLU A 1 137 ? 19.225 -7.327 -43.060 1.00 67.06 137 GLU A O 1
ATOM 1126 N N . ARG A 1 138 ? 17.474 -6.170 -42.297 1.00 66.50 138 ARG A N 1
ATOM 1127 C CA . ARG A 1 138 ? 16.632 -6.351 -43.491 1.00 66.50 138 ARG A CA 1
ATOM 1128 C C . ARG A 1 138 ? 17.004 -5.425 -44.651 1.00 66.50 138 ARG A C 1
ATOM 1130 O O . ARG A 1 138 ? 16.200 -5.251 -45.568 1.00 66.50 138 ARG A O 1
ATOM 1137 N N . ARG A 1 139 ? 18.184 -4.803 -44.642 1.00 71.50 139 ARG A N 1
ATOM 1138 C CA . ARG A 1 139 ? 18.683 -4.138 -45.844 1.00 71.50 139 ARG A CA 1
ATOM 1139 C C . ARG A 1 139 ? 19.277 -5.202 -46.752 1.00 71.50 139 ARG A C 1
ATOM 1141 O O . ARG A 1 139 ? 20.336 -5.746 -46.462 1.00 71.50 139 ARG A O 1
ATOM 1148 N N . VAL A 1 140 ? 18.586 -5.482 -47.858 1.00 69.00 140 VAL A N 1
ATOM 1149 C CA . VAL A 1 140 ? 19.140 -6.305 -48.938 1.00 69.00 140 VAL A CA 1
ATOM 1150 C C . VAL A 1 140 ? 20.460 -5.666 -49.344 1.00 69.00 140 VAL A C 1
ATOM 1152 O O . VAL A 1 140 ? 20.478 -4.529 -49.815 1.00 69.00 140 VAL A O 1
ATOM 1155 N N . ASP A 1 141 ? 21.559 -6.364 -49.074 1.00 77.12 141 ASP A N 1
ATOM 1156 C CA . ASP A 1 141 ? 22.891 -5.845 -49.330 1.00 77.12 141 ASP A CA 1
ATOM 1157 C C . ASP A 1 141 ? 23.035 -5.541 -50.825 1.00 77.12 141 ASP A C 1
ATOM 1159 O O . ASP A 1 141 ? 22.977 -6.444 -51.665 1.00 77.12 141 ASP A O 1
ATOM 1163 N N . THR A 1 142 ? 23.175 -4.252 -51.134 1.00 81.00 142 THR A N 1
ATOM 1164 C CA . THR A 1 142 ? 23.250 -3.709 -52.493 1.00 81.00 142 THR A CA 1
ATOM 1165 C C . THR A 1 142 ? 24.643 -3.846 -53.098 1.00 81.00 142 THR A C 1
ATOM 1167 O O . THR A 1 142 ? 24.833 -3.478 -54.255 1.00 81.00 142 THR A O 1
ATOM 1170 N N . ARG A 1 143 ? 25.626 -4.329 -52.325 1.00 82.38 143 ARG A N 1
ATOM 1171 C CA . ARG A 1 143 ? 26.978 -4.614 -52.817 1.00 82.38 143 ARG A CA 1
ATOM 1172 C C . ARG A 1 143 ? 26.936 -5.688 -53.906 1.00 82.38 143 ARG A C 1
ATOM 1174 O O . ARG A 1 143 ? 26.083 -6.580 -53.883 1.00 82.38 143 ARG A O 1
ATOM 1181 N N . SER A 1 144 ? 27.852 -5.591 -54.868 1.00 84.25 144 SER A N 1
ATOM 1182 C CA . SER A 1 144 ? 27.990 -6.597 -55.923 1.00 84.25 144 SER A CA 1
ATOM 1183 C C . SER A 1 144 ? 28.449 -7.940 -55.334 1.00 84.25 144 SER A C 1
ATOM 1185 O O . SER A 1 144 ? 28.970 -7.987 -54.219 1.00 84.25 144 SER A O 1
ATOM 1187 N N . TYR A 1 145 ? 28.248 -9.048 -56.058 1.00 82.38 145 TYR A N 1
ATOM 1188 C CA . TYR A 1 145 ? 28.715 -10.365 -55.600 1.00 82.38 145 TYR A CA 1
ATOM 1189 C C . TYR A 1 145 ? 30.222 -10.357 -55.300 1.00 82.38 145 TYR A C 1
ATOM 1191 O O . TYR A 1 145 ? 30.630 -10.864 -54.260 1.00 82.38 145 TYR A O 1
ATOM 1199 N N . ASP A 1 146 ? 31.021 -9.711 -56.151 1.00 82.31 146 ASP A N 1
ATOM 1200 C CA . ASP A 1 146 ? 32.472 -9.616 -55.977 1.00 82.31 146 ASP A CA 1
ATOM 1201 C C . ASP A 1 146 ? 32.867 -8.806 -54.733 1.00 82.31 146 ASP A C 1
ATOM 1203 O O . ASP A 1 146 ? 33.812 -9.176 -54.041 1.00 82.31 146 ASP A O 1
ATOM 1207 N N . ASP A 1 147 ? 32.131 -7.742 -54.398 1.00 81.38 147 ASP A N 1
ATOM 1208 C CA . ASP A 1 147 ? 32.390 -6.956 -53.182 1.00 81.38 147 ASP A CA 1
ATOM 1209 C C . ASP A 1 147 ? 32.026 -7.733 -51.913 1.00 81.38 147 ASP A C 1
ATOM 1211 O O . ASP A 1 147 ? 32.756 -7.683 -50.924 1.00 81.38 147 ASP A O 1
ATOM 1215 N N . LYS A 1 148 ? 30.920 -8.490 -51.938 1.00 81.75 148 LYS A N 1
ATOM 1216 C CA . LYS A 1 148 ? 30.550 -9.386 -50.829 1.00 81.75 148 LYS A CA 1
ATOM 1217 C C . LYS A 1 148 ? 31.561 -10.504 -50.660 1.00 81.75 148 LYS A C 1
ATOM 1219 O O . LYS A 1 148 ? 31.908 -10.837 -49.538 1.00 81.75 148 LYS A O 1
ATOM 1224 N N . LYS A 1 149 ? 32.044 -11.064 -51.766 1.00 82.19 149 LYS A N 1
ATOM 1225 C CA . LYS A 1 149 ? 33.058 -12.114 -51.763 1.00 82.19 149 LYS A CA 1
ATOM 1226 C C . LYS A 1 149 ? 34.351 -11.617 -51.114 1.00 82.19 149 LYS A C 1
ATOM 1228 O O . LYS A 1 149 ? 34.835 -12.255 -50.191 1.00 82.19 149 LYS A O 1
ATOM 1233 N N . LYS A 1 150 ? 34.826 -10.428 -51.499 1.00 80.25 150 LYS A N 1
ATOM 1234 C CA . LYS A 1 150 ? 36.033 -9.808 -50.927 1.00 80.25 150 LYS A CA 1
ATOM 1235 C C . LYS A 1 150 ? 35.944 -9.527 -49.428 1.00 80.25 150 LYS A C 1
ATOM 1237 O O . LYS A 1 150 ? 36.959 -9.602 -48.756 1.00 80.25 150 LYS A O 1
ATOM 1242 N N . LEU A 1 151 ? 34.754 -9.218 -48.910 1.00 72.88 151 LEU A N 1
ATOM 1243 C CA . LEU A 1 151 ? 34.535 -8.993 -47.473 1.00 72.88 151 LEU A CA 1
ATOM 1244 C C . LEU A 1 151 ? 34.714 -10.249 -46.616 1.00 72.88 151 LEU A C 1
ATOM 1246 O O . LEU A 1 151 ? 34.847 -10.122 -45.411 1.00 72.88 151 LEU A O 1
ATOM 1250 N N . PHE A 1 152 ? 34.669 -11.439 -47.214 1.00 71.44 152 PHE A N 1
ATOM 1251 C CA . PHE A 1 152 ? 34.864 -12.709 -46.510 1.00 71.44 152 PHE A CA 1
ATOM 1252 C C . PHE A 1 152 ? 36.063 -13.496 -47.059 1.00 71.44 152 PHE A C 1
ATOM 1254 O O . PHE A 1 152 ? 36.305 -14.632 -46.653 1.00 71.44 152 PHE A O 1
ATOM 1261 N N . GLU A 1 153 ? 36.821 -12.911 -47.987 1.00 75.75 153 GLU A N 1
ATOM 1262 C CA . GLU A 1 153 ? 38.049 -13.488 -48.518 1.00 75.75 153 GLU A CA 1
ATOM 1263 C C . GLU A 1 153 ? 39.240 -12.992 -47.699 1.00 75.75 153 GLU A C 1
ATOM 1265 O O . GLU A 1 153 ? 39.619 -11.827 -47.764 1.00 75.75 153 GLU A O 1
ATOM 1270 N N . GLY A 1 154 ? 39.871 -13.909 -46.967 1.00 65.81 154 GLY A N 1
ATOM 1271 C CA . GLY A 1 154 ? 41.185 -13.682 -46.370 1.00 65.81 154 GLY A CA 1
ATOM 1272 C C . GLY A 1 154 ? 41.198 -13.187 -44.927 1.00 65.81 154 GLY A C 1
ATOM 1273 O O . GLY A 1 154 ? 42.278 -13.142 -44.355 1.00 65.81 154 GLY A O 1
ATOM 1274 N N . ASP A 1 155 ? 40.060 -12.894 -44.296 1.00 69.94 155 ASP A N 1
ATOM 1275 C CA . ASP A 1 155 ? 40.063 -12.381 -42.915 1.00 69.94 155 ASP A CA 1
ATOM 1276 C C . ASP A 1 155 ? 40.550 -13.421 -41.897 1.00 69.94 155 ASP A C 1
ATOM 1278 O O . ASP A 1 155 ? 41.416 -13.127 -41.076 1.00 69.94 155 ASP A O 1
ATOM 1282 N N . LEU A 1 156 ? 40.074 -14.668 -41.986 1.00 70.25 156 LEU A N 1
ATOM 1283 C CA . LEU A 1 156 ? 40.468 -15.718 -41.040 1.00 70.25 156 LEU A CA 1
ATOM 1284 C C . LEU A 1 156 ? 41.903 -16.213 -41.274 1.00 70.25 156 LEU A C 1
ATOM 1286 O O . LEU A 1 156 ? 42.642 -16.472 -40.329 1.00 70.25 156 LEU A O 1
ATOM 1290 N N . GLU A 1 157 ? 42.311 -16.344 -42.537 1.00 76.31 157 GLU A N 1
ATOM 1291 C CA . GLU A 1 157 ? 43.669 -16.772 -42.890 1.00 76.31 157 GLU A CA 1
ATOM 1292 C C . GLU A 1 157 ? 44.705 -15.703 -42.540 1.00 76.31 157 GLU A C 1
ATOM 1294 O O . GLU A 1 157 ? 45.780 -16.034 -42.042 1.00 76.31 157 GLU A O 1
ATOM 1299 N N . LYS A 1 158 ? 44.377 -14.424 -42.752 1.00 79.50 158 LYS A N 1
ATOM 1300 C CA . LYS A 1 158 ? 45.239 -13.304 -42.378 1.00 79.50 158 LYS A CA 1
ATOM 1301 C C . LYS A 1 158 ? 45.340 -13.166 -40.862 1.00 79.50 158 LYS A C 1
ATOM 1303 O O . LYS A 1 158 ? 46.450 -13.065 -40.362 1.00 79.50 158 LYS A O 1
ATOM 1308 N N . LEU A 1 159 ? 44.225 -13.272 -40.138 1.00 79.44 159 LEU A N 1
ATOM 1309 C CA . LEU A 1 159 ? 44.225 -13.223 -38.673 1.00 79.44 159 LEU A CA 1
ATOM 1310 C C . LEU A 1 159 ? 45.016 -14.389 -38.062 1.00 79.44 159 LEU A C 1
ATOM 1312 O O . LEU A 1 159 ? 45.826 -14.176 -37.165 1.00 79.44 159 LEU A O 1
ATOM 1316 N N . ASN A 1 160 ? 44.866 -15.604 -38.599 1.00 85.06 160 ASN A N 1
ATOM 1317 C CA . ASN A 1 160 ? 45.689 -16.746 -38.192 1.00 85.06 160 ASN A CA 1
ATOM 1318 C C . ASN A 1 160 ? 47.171 -16.538 -38.511 1.00 85.06 160 ASN A C 1
ATOM 1320 O O . ASN A 1 160 ? 48.025 -16.903 -37.706 1.00 85.06 160 ASN A O 1
ATOM 1324 N N . LYS A 1 161 ? 47.496 -15.973 -39.677 1.00 87.69 161 LYS A N 1
ATOM 1325 C CA . LYS A 1 161 ? 48.882 -15.681 -40.048 1.00 87.69 161 LYS A CA 1
ATOM 1326 C C . LYS A 1 161 ? 49.498 -14.643 -39.109 1.00 87.69 161 LYS A C 1
ATOM 1328 O O . LYS A 1 161 ? 50.590 -14.883 -38.608 1.00 87.69 161 LYS A O 1
ATOM 1333 N N . ASP A 1 162 ? 48.792 -13.550 -38.844 1.00 87.50 162 ASP A N 1
ATOM 1334 C CA . ASP A 1 162 ? 49.245 -12.480 -37.953 1.00 87.50 162 ASP A CA 1
ATOM 1335 C C . ASP A 1 162 ? 49.425 -13.011 -36.516 1.00 87.50 162 ASP A C 1
ATOM 1337 O O . ASP A 1 162 ? 50.432 -12.722 -35.869 1.00 87.50 162 ASP A O 1
ATOM 1341 N N . PHE A 1 163 ? 48.517 -13.876 -36.045 1.00 90.44 163 PHE A N 1
ATOM 1342 C CA . PHE A 1 163 ? 48.648 -14.563 -34.756 1.00 90.44 163 PHE A CA 1
ATOM 1343 C C . PHE A 1 163 ? 49.869 -15.492 -34.707 1.00 90.44 163 PHE A C 1
ATOM 1345 O O . PHE A 1 163 ? 50.661 -15.434 -33.768 1.00 90.44 163 PHE A O 1
ATOM 1352 N N . LEU A 1 164 ? 50.060 -16.334 -35.727 1.00 91.81 164 LEU A N 1
ATOM 1353 C CA . LEU A 1 164 ? 51.215 -17.232 -35.811 1.00 91.81 164 LEU A CA 1
ATOM 1354 C C . LEU A 1 164 ? 52.537 -16.461 -35.875 1.00 91.81 164 LEU A C 1
ATOM 1356 O O . LEU A 1 164 ? 53.526 -16.904 -35.293 1.00 91.81 164 LEU A O 1
ATOM 1360 N N . GLU A 1 165 ? 52.560 -15.324 -36.565 1.00 93.38 165 GLU A N 1
ATOM 1361 C CA . GLU A 1 165 ? 53.734 -14.460 -36.670 1.00 93.38 165 GLU A CA 1
ATOM 1362 C C . GLU A 1 165 ? 54.045 -13.784 -35.329 1.00 93.38 165 GLU A C 1
ATOM 1364 O O . GLU A 1 165 ? 55.204 -13.783 -34.918 1.00 93.38 165 GLU A O 1
ATOM 1369 N N . LYS A 1 166 ? 53.026 -13.331 -34.586 1.00 94.62 166 LYS A N 1
ATOM 1370 C CA . LYS A 1 166 ? 53.182 -12.830 -33.210 1.00 94.62 166 LYS A CA 1
ATOM 1371 C C . LYS A 1 166 ? 53.774 -13.896 -32.281 1.00 94.62 166 LYS A C 1
ATOM 1373 O O . LYS A 1 166 ? 54.809 -13.658 -31.664 1.00 94.62 166 LYS A O 1
ATOM 1378 N N . VAL A 1 167 ? 53.193 -15.098 -32.263 1.00 94.19 167 VAL A N 1
ATOM 1379 C CA . VAL A 1 167 ? 53.695 -16.226 -31.453 1.00 94.19 167 VAL A CA 1
ATOM 1380 C C . VAL A 1 167 ? 55.119 -16.620 -31.860 1.00 94.19 167 VAL A C 1
ATOM 1382 O O . VAL A 1 167 ? 55.933 -17.014 -31.022 1.00 94.19 167 VAL A O 1
ATOM 1385 N N . TRP A 1 168 ? 55.444 -16.549 -33.153 1.00 92.81 168 TRP 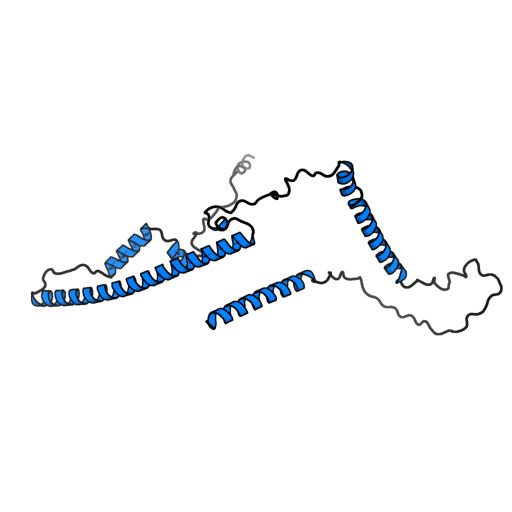A N 1
ATOM 1386 C CA . TRP A 1 168 ? 56.796 -16.824 -33.631 1.00 92.81 168 TRP A CA 1
ATOM 1387 C C . TRP A 1 168 ? 57.797 -15.764 -33.164 1.00 92.81 168 TRP A C 1
ATOM 1389 O O . TRP A 1 168 ? 58.875 -16.145 -32.710 1.00 92.81 168 TRP A O 1
ATOM 1399 N N . GLN A 1 169 ? 57.446 -14.475 -33.234 1.00 92.12 169 GLN A N 1
ATOM 1400 C CA . GLN A 1 169 ? 58.291 -13.378 -32.750 1.00 92.12 169 GLN A CA 1
ATOM 1401 C C . GLN A 1 169 ? 58.536 -13.490 -31.244 1.00 92.12 169 GLN A C 1
ATOM 1403 O O . GLN A 1 169 ? 59.687 -13.516 -30.824 1.00 92.12 169 GLN A O 1
ATOM 1408 N N . GLU A 1 170 ? 57.486 -13.699 -30.446 1.00 92.75 170 GLU A N 1
ATOM 1409 C CA . GLU A 1 170 ? 57.610 -13.899 -28.995 1.00 92.75 170 GLU A CA 1
ATOM 1410 C C . GLU A 1 170 ? 58.553 -15.065 -28.664 1.00 92.75 170 GLU A C 1
ATOM 1412 O O . GLU A 1 170 ? 59.459 -14.940 -27.837 1.00 92.75 170 GLU A O 1
ATOM 1417 N N . ARG A 1 171 ? 58.411 -16.197 -29.365 1.00 89.56 171 ARG A N 1
ATOM 1418 C CA . ARG A 1 171 ? 59.316 -17.346 -29.199 1.00 89.56 171 ARG A CA 1
ATOM 1419 C C . ARG A 1 171 ? 60.739 -17.054 -29.669 1.00 89.56 171 ARG A C 1
ATOM 1421 O O . ARG A 1 171 ? 61.687 -17.575 -29.079 1.00 89.56 171 ARG A O 1
ATOM 1428 N N . ALA A 1 172 ? 60.910 -16.277 -30.736 1.00 89.00 172 ALA A N 1
ATOM 1429 C CA . ALA A 1 172 ? 62.221 -15.889 -31.245 1.00 89.00 172 ALA A CA 1
ATOM 1430 C C . ALA A 1 172 ? 62.945 -14.953 -30.266 1.00 89.00 172 ALA A C 1
ATOM 1432 O O . ALA A 1 172 ? 64.135 -15.155 -30.011 1.00 89.00 172 ALA A O 1
ATOM 1433 N N . ASP A 1 173 ? 62.225 -14.010 -29.660 1.00 90.12 173 ASP A N 1
ATOM 1434 C CA . ASP A 1 173 ? 62.739 -13.087 -28.647 1.00 90.12 173 ASP A CA 1
ATOM 1435 C C . ASP A 1 173 ? 63.102 -13.827 -27.354 1.00 90.12 173 ASP A C 1
ATOM 1437 O O . ASP A 1 173 ? 64.224 -13.685 -26.854 1.00 90.12 173 ASP A O 1
ATOM 1441 N N . GLN A 1 174 ? 62.234 -14.729 -26.879 1.00 86.44 174 GLN A N 1
ATOM 1442 C CA . GLN A 1 174 ? 62.535 -15.632 -25.758 1.00 86.44 174 GLN A CA 1
ATOM 1443 C C . GLN A 1 174 ? 63.786 -16.485 -26.033 1.00 86.44 174 GLN A C 1
ATOM 1445 O O . GLN A 1 174 ? 64.669 -16.638 -25.184 1.00 86.44 174 GLN A O 1
ATOM 1450 N N . PHE A 1 175 ? 63.919 -17.017 -27.251 1.00 84.50 175 PHE A N 1
ATOM 1451 C CA . PHE A 1 175 ? 65.095 -17.781 -27.666 1.00 84.50 175 PHE A CA 1
ATOM 1452 C C . PHE A 1 175 ? 66.354 -16.913 -27.812 1.00 84.50 175 PHE A C 1
ATOM 1454 O O . PHE A 1 175 ? 67.469 -17.408 -27.6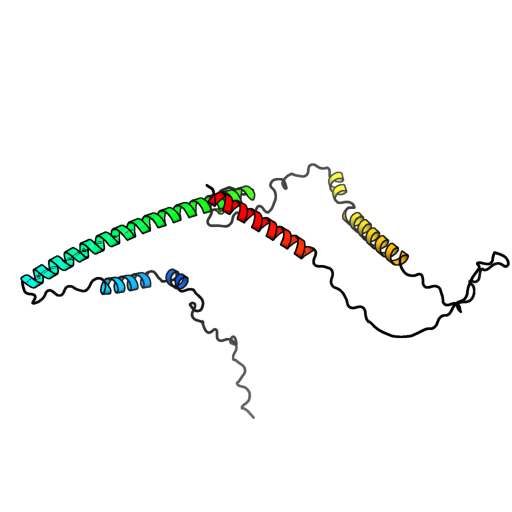18 1.00 84.50 175 PHE A O 1
ATOM 1461 N N . GLY A 1 176 ? 66.205 -15.637 -28.165 1.00 83.56 176 GLY A N 1
ATOM 1462 C CA . GLY A 1 176 ? 67.283 -14.654 -28.225 1.00 83.56 176 GLY A CA 1
ATOM 1463 C C . GLY A 1 176 ? 67.807 -14.272 -26.840 1.00 83.56 176 GLY A C 1
ATOM 1464 O O . GLY A 1 176 ? 69.022 -14.128 -26.677 1.00 83.56 176 GLY A O 1
ATOM 1465 N N . GLY A 1 177 ? 66.908 -14.182 -25.855 1.00 82.25 177 GLY A N 1
ATOM 1466 C CA . GLY A 1 177 ? 67.199 -13.833 -24.461 1.00 82.25 177 GLY A CA 1
ATOM 1467 C C . GLY A 1 177 ? 67.804 -14.959 -23.618 1.00 82.25 177 GLY A C 1
ATOM 1468 O O . GLY A 1 177 ? 68.353 -14.697 -22.549 1.00 82.25 177 GLY A O 1
ATOM 1469 N N . ARG A 1 178 ? 67.770 -16.214 -24.085 1.00 81.19 178 ARG A N 1
ATOM 1470 C CA . ARG A 1 178 ? 68.376 -17.333 -23.343 1.00 81.19 178 ARG A CA 1
ATOM 1471 C C . ARG A 1 178 ? 69.889 -17.147 -23.188 1.00 81.19 178 ARG A C 1
ATOM 1473 O O . ARG A 1 178 ? 70.588 -16.744 -24.126 1.00 81.19 178 ARG A O 1
ATOM 1480 N N . GLN A 1 179 ? 70.434 -17.553 -22.042 1.00 75.56 179 GLN A N 1
ATOM 1481 C CA . GLN A 1 17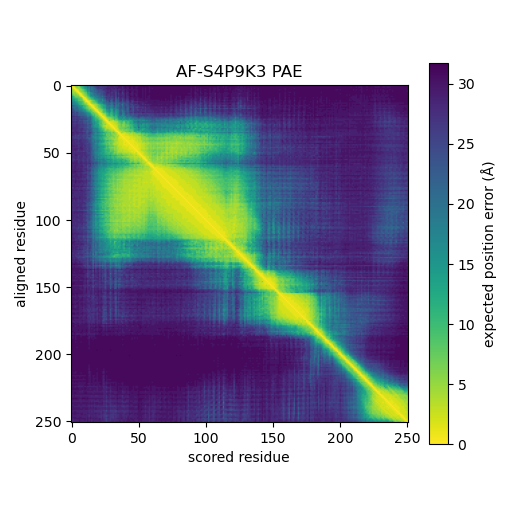9 ? 71.881 -17.644 -21.883 1.00 75.56 179 GLN A CA 1
ATOM 1482 C C . GLN A 1 179 ? 72.427 -18.664 -22.886 1.00 75.56 179 GLN A C 1
ATOM 1484 O O . GLN A 1 179 ? 72.119 -19.855 -22.836 1.00 75.56 179 GLN A O 1
ATOM 1489 N N . LYS A 1 180 ? 73.207 -18.188 -23.862 1.00 72.88 180 LYS A N 1
ATOM 1490 C CA . LYS A 1 180 ? 73.830 -19.059 -24.862 1.00 72.88 180 LYS A CA 1
ATOM 1491 C C . LYS A 1 180 ? 74.785 -19.993 -24.128 1.00 72.88 180 LYS A C 1
ATOM 1493 O O . LYS A 1 180 ? 75.866 -19.562 -23.735 1.00 72.88 180 LYS A O 1
ATOM 1498 N N . ALA A 1 181 ? 74.396 -21.257 -23.967 1.00 72.19 181 ALA A N 1
ATOM 1499 C CA . ALA A 1 181 ? 75.267 -22.284 -23.417 1.00 72.19 181 ALA A CA 1
ATOM 1500 C C . ALA A 1 181 ? 76.571 -22.304 -24.230 1.00 72.19 181 ALA A C 1
ATOM 1502 O O . ALA A 1 181 ? 76.594 -22.704 -25.400 1.00 72.19 181 ALA A O 1
ATOM 1503 N N . ARG A 1 182 ? 77.663 -21.803 -23.642 1.00 69.62 182 ARG A N 1
ATOM 1504 C CA . ARG A 1 182 ? 78.995 -21.988 -24.221 1.00 69.62 182 ARG A CA 1
ATOM 1505 C C . ARG A 1 182 ? 79.285 -23.475 -24.103 1.00 69.62 182 ARG A C 1
ATOM 1507 O O . ARG A 1 182 ? 79.148 -24.041 -23.022 1.00 69.62 182 ARG A O 1
ATOM 1514 N N . LEU A 1 183 ? 79.646 -24.110 -25.218 1.00 69.75 183 LEU A N 1
ATOM 1515 C CA . LEU A 1 183 ? 80.020 -25.516 -25.182 1.00 69.75 183 LEU A CA 1
ATOM 1516 C C . LEU A 1 183 ? 81.160 -25.686 -24.160 1.00 69.75 183 LEU A C 1
ATOM 1518 O O . LEU A 1 183 ? 82.077 -24.856 -24.153 1.00 69.75 183 LEU A O 1
ATOM 1522 N N . PRO A 1 184 ? 81.107 -26.716 -23.296 1.00 69.25 184 PRO A N 1
ATOM 1523 C CA . PRO A 1 184 ? 82.158 -26.989 -22.325 1.00 69.25 184 PRO A CA 1
ATOM 1524 C C . PRO A 1 184 ? 83.546 -26.982 -22.972 1.00 69.25 184 PRO A C 1
ATOM 1526 O O . PRO A 1 184 ? 83.709 -27.414 -24.110 1.00 69.25 184 PRO A O 1
ATOM 1529 N N . LYS A 1 185 ? 84.568 -26.523 -22.245 1.00 59.03 185 LYS A N 1
ATOM 1530 C CA . LYS A 1 185 ? 85.918 -26.259 -22.784 1.00 59.03 185 LYS A CA 1
ATOM 1531 C C . LYS A 1 185 ? 86.630 -27.484 -23.396 1.00 59.03 185 LYS A C 1
ATOM 1533 O O . LYS A 1 185 ? 87.596 -27.309 -24.129 1.00 59.03 185 LYS A O 1
ATOM 1538 N N . TRP A 1 186 ? 86.157 -28.706 -23.131 1.00 59.28 186 TRP A N 1
ATOM 1539 C CA . TRP A 1 186 ? 86.664 -29.946 -23.741 1.00 59.28 186 TRP A CA 1
ATOM 1540 C C . TRP A 1 186 ? 86.051 -30.257 -25.116 1.00 59.28 186 TRP A C 1
ATOM 1542 O O . TRP A 1 186 ? 86.538 -31.143 -25.820 1.00 59.28 186 TRP A O 1
ATOM 1552 N N . PHE A 1 187 ? 85.009 -29.525 -25.520 1.00 51.44 187 PHE A N 1
ATOM 1553 C CA . PHE A 1 187 ? 84.525 -29.516 -26.892 1.00 51.44 187 PHE A CA 1
ATOM 1554 C C . PHE A 1 187 ? 85.582 -28.786 -27.726 1.00 51.44 187 PHE A C 1
ATOM 1556 O O . PHE A 1 187 ? 85.574 -27.560 -27.847 1.00 51.44 187 PHE A O 1
ATOM 1563 N N . GLY A 1 188 ? 86.569 -29.567 -28.171 1.00 54.66 188 GLY A N 1
ATOM 1564 C CA . GLY A 1 188 ? 87.777 -29.118 -28.845 1.00 54.66 188 GLY A CA 1
ATOM 1565 C C . GLY A 1 188 ? 87.505 -28.088 -29.934 1.00 54.66 188 GLY A C 1
ATOM 1566 O O . GLY A 1 188 ? 86.430 -28.044 -30.533 1.00 54.66 188 GLY A O 1
ATOM 1567 N N . GLU A 1 189 ? 88.507 -27.238 -30.137 1.00 55.91 189 GLU A N 1
ATOM 1568 C CA . GLU A 1 189 ? 88.532 -26.141 -31.098 1.00 55.91 189 GLU A CA 1
ATOM 1569 C C . GLU A 1 189 ? 87.706 -26.433 -32.357 1.00 55.91 189 GLU A C 1
ATOM 1571 O O . GLU A 1 189 ? 87.903 -27.453 -33.019 1.00 55.91 189 GLU A O 1
ATOM 1576 N N . ARG A 1 190 ? 86.785 -25.513 -32.692 1.00 55.47 190 ARG A N 1
ATOM 1577 C CA . ARG A 1 190 ? 86.002 -25.547 -33.936 1.00 55.47 190 ARG A CA 1
ATOM 1578 C C . ARG A 1 190 ? 86.906 -25.985 -35.100 1.00 55.47 190 ARG A C 1
ATOM 1580 O O . ARG A 1 190 ? 87.867 -25.263 -35.389 1.00 55.47 190 ARG A O 1
ATOM 1587 N N . PRO A 1 191 ? 86.591 -27.084 -35.809 1.00 50.62 191 PRO A N 1
ATOM 1588 C CA . PRO A 1 191 ? 87.250 -27.409 -37.067 1.00 50.62 191 PRO A CA 1
ATOM 1589 C C . PRO A 1 191 ? 87.042 -26.232 -38.030 1.00 50.62 191 PRO A C 1
ATOM 1591 O O . PRO A 1 191 ? 85.939 -26.010 -38.524 1.00 50.62 191 PRO A O 1
ATOM 1594 N N . GLY A 1 192 ? 88.075 -25.401 -38.196 1.00 55.88 192 GLY A N 1
ATOM 1595 C CA . GLY A 1 192 ? 87.986 -24.129 -38.919 1.00 55.88 192 GLY A CA 1
ATOM 1596 C C . GLY A 1 192 ? 88.912 -23.005 -38.440 1.00 55.88 192 GLY A C 1
ATOM 1597 O O . GLY A 1 192 ? 89.004 -21.990 -39.129 1.00 55.88 192 GLY A O 1
ATOM 1598 N N . LYS A 1 193 ? 89.637 -23.144 -37.318 1.00 50.88 193 LYS A N 1
ATOM 1599 C CA . LYS A 1 193 ? 90.660 -22.150 -36.937 1.00 50.88 193 LYS A CA 1
ATOM 1600 C C . LYS A 1 193 ? 91.890 -22.249 -37.851 1.00 50.88 193 LYS A C 1
ATOM 1602 O O . LYS A 1 193 ? 92.679 -23.189 -37.781 1.00 50.88 193 LYS A O 1
ATOM 1607 N N . LYS A 1 194 ? 92.030 -21.263 -38.738 1.00 42.66 194 LYS A N 1
ATOM 1608 C CA . LYS A 1 194 ? 93.194 -21.045 -39.606 1.00 42.66 194 LYS A CA 1
ATOM 1609 C C . LYS A 1 194 ? 94.354 -20.498 -38.764 1.00 42.66 194 LYS A C 1
ATOM 1611 O O . LYS A 1 194 ? 94.155 -19.658 -37.894 1.00 42.66 194 LYS A O 1
ATOM 1616 N N . LYS A 1 195 ? 95.568 -20.980 -39.031 1.00 33.34 195 LYS A N 1
ATOM 1617 C CA . LYS A 1 195 ? 96.812 -20.539 -38.388 1.00 33.34 195 LYS A CA 1
ATOM 1618 C C . LYS A 1 195 ? 97.044 -19.040 -38.647 1.00 33.34 195 LYS A C 1
ATOM 1620 O O . LYS A 1 195 ? 97.355 -18.681 -39.778 1.00 33.34 195 LYS A O 1
ATOM 1625 N N . GLY A 1 196 ? 96.936 -18.217 -37.601 1.00 49.81 196 GLY A N 1
ATOM 1626 C CA . GLY A 1 196 ? 97.404 -16.824 -37.575 1.00 49.81 196 GLY A CA 1
ATOM 1627 C C . GLY A 1 196 ? 96.321 -15.742 -37.613 1.00 49.81 196 GLY A C 1
ATOM 1628 O O . GLY A 1 196 ? 96.246 -15.019 -38.596 1.00 49.81 196 GLY A O 1
ATOM 1629 N N . GLU A 1 197 ? 95.551 -15.580 -36.534 1.00 35.38 197 GLU A N 1
ATOM 1630 C CA . GLU A 1 197 ? 94.849 -14.324 -36.220 1.00 35.38 197 GLU A CA 1
ATOM 1631 C C . GLU A 1 197 ? 94.686 -14.175 -34.694 1.00 35.38 197 GLU A C 1
ATOM 1633 O O . GLU A 1 197 ? 94.656 -15.171 -33.971 1.00 35.38 197 GLU A O 1
ATOM 1638 N N . LEU A 1 198 ? 94.690 -12.918 -34.246 1.00 40.00 198 LEU A N 1
ATOM 1639 C CA . LEU A 1 198 ? 95.160 -12.374 -32.965 1.00 40.00 198 LEU A CA 1
ATOM 1640 C C . LEU A 1 198 ? 94.670 -13.038 -31.658 1.00 40.00 198 LEU A C 1
ATOM 1642 O O . LEU A 1 198 ? 93.520 -13.453 -31.524 1.00 40.00 198 LEU A O 1
ATOM 1646 N N . GLU A 1 199 ? 95.567 -13.023 -30.663 1.00 37.38 199 GLU A N 1
ATOM 1647 C CA . GLU A 1 199 ? 95.290 -13.228 -29.235 1.00 37.38 199 GLU A CA 1
ATOM 1648 C C . GLU A 1 199 ? 94.187 -12.281 -28.743 1.00 37.38 199 GLU A C 1
ATOM 1650 O O . GLU A 1 199 ? 94.285 -11.067 -28.906 1.00 37.38 199 GLU A O 1
ATOM 1655 N N . SER A 1 200 ? 93.162 -12.845 -28.099 1.00 35.88 200 SER A N 1
ATOM 1656 C CA . SER A 1 200 ? 92.267 -12.100 -27.212 1.00 35.88 200 SER A CA 1
ATOM 1657 C C . SER A 1 200 ? 92.807 -12.285 -25.783 1.00 35.88 200 SER A C 1
ATOM 1659 O O . SER A 1 200 ? 92.788 -13.424 -25.308 1.00 35.88 200 SER A O 1
ATOM 1661 N N . PRO A 1 201 ? 93.347 -11.232 -25.142 1.00 47.03 201 PRO A N 1
ATOM 1662 C CA . PRO A 1 201 ? 94.013 -11.318 -23.838 1.00 47.03 201 PRO A CA 1
ATOM 1663 C C . PRO A 1 201 ? 93.076 -11.597 -22.654 1.00 47.03 201 PRO A C 1
ATOM 1665 O O . PRO A 1 201 ? 91.926 -11.167 -22.679 1.00 47.03 201 PRO A O 1
ATOM 1668 N N . GLU A 1 202 ? 93.662 -12.218 -21.618 1.00 34.59 202 GLU A N 1
ATOM 1669 C CA . GLU A 1 202 ? 93.321 -12.117 -20.180 1.00 34.59 202 GLU A CA 1
ATOM 1670 C C . GLU A 1 202 ? 91.934 -12.618 -19.715 1.00 34.59 202 GLU A C 1
ATOM 1672 O O . GLU A 1 202 ? 90.895 -12.223 -20.220 1.00 34.59 202 GLU A O 1
ATOM 1677 N N . GLY A 1 203 ? 91.797 -13.471 -18.704 1.00 31.59 203 GLY A N 1
ATOM 1678 C CA . GLY A 1 203 ? 92.747 -14.017 -17.748 1.00 31.59 203 GLY A CA 1
ATOM 1679 C C . GLY A 1 203 ? 92.001 -14.990 -16.825 1.00 31.59 203 GLY A C 1
ATOM 1680 O O . GLY A 1 203 ? 90.773 -14.986 -16.740 1.00 31.59 203 GLY A O 1
ATOM 1681 N N . GLU A 1 204 ? 92.776 -15.892 -16.243 1.00 35.94 204 GLU A N 1
ATOM 1682 C CA . GLU A 1 204 ? 92.410 -16.878 -15.230 1.00 35.94 204 GLU A CA 1
ATOM 1683 C C . GLU A 1 204 ? 91.775 -16.231 -13.991 1.00 35.94 204 GLU A C 1
ATOM 1685 O O . GLU A 1 204 ? 92.330 -15.269 -13.481 1.00 35.94 204 GLU A O 1
ATOM 1690 N N . GLU A 1 205 ? 90.689 -16.807 -13.465 1.00 31.09 205 GLU A N 1
ATOM 1691 C CA . GLU A 1 205 ? 90.575 -17.086 -12.026 1.00 31.09 205 GLU A CA 1
ATOM 1692 C C . GLU A 1 205 ? 89.418 -18.065 -11.746 1.00 31.09 205 GLU A C 1
ATOM 1694 O O . GLU A 1 205 ? 88.357 -18.017 -12.366 1.00 31.09 205 GLU A O 1
ATOM 1699 N N . ASP A 1 206 ? 89.726 -19.015 -10.872 1.00 30.78 206 ASP A N 1
ATOM 1700 C CA . ASP A 1 206 ? 88.941 -20.021 -10.157 1.00 30.78 206 ASP A CA 1
ATOM 1701 C C . ASP A 1 206 ? 87.445 -20.260 -10.453 1.00 30.78 206 ASP A C 1
ATOM 1703 O O . ASP A 1 206 ? 86.559 -19.463 -10.156 1.00 30.78 206 ASP A O 1
ATOM 1707 N N . VAL A 1 207 ? 87.152 -21.507 -10.849 1.00 27.89 207 VAL A N 1
ATOM 1708 C CA . VAL A 1 207 ? 85.881 -22.175 -10.532 1.00 27.89 207 VAL A CA 1
ATOM 1709 C C . VAL A 1 207 ? 86.117 -23.052 -9.303 1.00 27.89 207 VAL A C 1
ATOM 1711 O O . VAL A 1 207 ? 86.651 -24.156 -9.426 1.00 27.89 207 VAL A O 1
ATOM 1714 N N . LYS A 1 208 ? 85.668 -22.597 -8.128 1.00 26.89 208 LYS A N 1
ATOM 1715 C CA . LYS A 1 208 ? 85.254 -23.512 -7.060 1.00 26.89 208 LYS A CA 1
ATOM 1716 C C . LYS A 1 208 ? 83.758 -23.759 -7.225 1.00 26.89 208 LYS A C 1
ATOM 1718 O O . LYS A 1 208 ? 82.947 -22.853 -7.075 1.00 26.89 208 LYS A O 1
ATOM 1723 N N . ALA A 1 209 ? 83.434 -24.990 -7.594 1.00 39.03 209 ALA A N 1
ATOM 1724 C CA . ALA A 1 209 ? 82.082 -25.517 -7.635 1.00 39.03 209 ALA A CA 1
ATOM 1725 C C . ALA A 1 209 ? 81.624 -25.926 -6.223 1.00 39.03 209 ALA A C 1
ATOM 1727 O O . ALA A 1 209 ? 82.323 -26.692 -5.562 1.00 39.03 209 ALA A O 1
ATOM 1728 N N . GLU A 1 210 ? 80.445 -25.459 -5.822 1.00 27.39 210 GLU A N 1
ATOM 1729 C CA . GLU A 1 210 ? 79.532 -26.006 -4.799 1.00 27.39 210 GLU A CA 1
ATOM 1730 C C . GLU A 1 210 ? 78.149 -25.862 -5.472 1.00 27.39 210 GLU A C 1
ATOM 1732 O O . GLU A 1 210 ? 77.787 -24.757 -5.861 1.00 27.39 210 GLU A O 1
ATOM 1737 N N . VAL A 1 211 ? 77.555 -26.901 -6.071 1.00 34.25 211 VAL A N 1
ATOM 1738 C CA . VAL A 1 211 ? 76.801 -28.029 -5.480 1.00 34.25 211 VAL A CA 1
ATOM 1739 C C . VAL A 1 211 ? 75.776 -27.566 -4.451 1.00 34.25 211 VAL A C 1
ATOM 1741 O O . VAL A 1 211 ? 76.171 -27.263 -3.338 1.00 34.25 211 VAL A O 1
ATOM 1744 N N . GLU A 1 212 ? 74.506 -27.569 -4.855 1.00 26.31 212 GLU A N 1
ATOM 1745 C CA . GLU A 1 212 ? 73.269 -27.909 -4.115 1.00 26.31 212 GLU A CA 1
ATOM 1746 C C . GLU A 1 212 ? 72.129 -27.218 -4.875 1.00 26.31 212 GLU A C 1
ATOM 1748 O O . GLU A 1 212 ? 72.198 -26.024 -5.143 1.00 26.31 212 GLU A O 1
ATOM 1753 N N . ASP A 1 213 ? 71.315 -27.982 -5.597 1.00 32.38 213 ASP A N 1
ATOM 1754 C CA . ASP A 1 213 ? 70.077 -28.624 -5.121 1.00 32.38 213 ASP A CA 1
ATOM 1755 C C . ASP A 1 213 ? 68.894 -27.651 -5.179 1.00 32.38 213 ASP A C 1
ATOM 1757 O O . ASP A 1 213 ? 69.065 -26.458 -4.957 1.00 32.38 213 ASP A O 1
ATOM 1761 N N . GLU A 1 214 ? 67.720 -28.211 -5.486 1.00 35.16 214 GLU A N 1
ATOM 1762 C CA . GLU A 1 214 ? 66.397 -27.561 -5.429 1.00 35.16 214 GLU A CA 1
ATOM 1763 C C . GLU A 1 214 ? 66.111 -26.596 -6.609 1.00 35.16 214 GLU A C 1
ATOM 1765 O O . GLU A 1 214 ? 66.955 -25.828 -7.051 1.00 35.16 214 GLU A O 1
ATOM 1770 N N . GLU A 1 215 ? 64.969 -26.610 -7.294 1.00 35.38 215 GLU A N 1
ATOM 1771 C CA . GLU A 1 215 ? 63.623 -27.083 -6.974 1.00 35.38 215 GLU A CA 1
ATOM 1772 C C . GLU A 1 215 ? 62.830 -27.211 -8.300 1.00 35.38 215 GLU A C 1
ATOM 1774 O O . GLU A 1 215 ? 63.143 -26.550 -9.297 1.00 35.38 215 GLU A O 1
ATOM 1779 N N . GLU A 1 216 ? 61.820 -28.084 -8.347 1.00 41.56 216 GLU A N 1
ATOM 1780 C CA . GLU A 1 216 ? 60.874 -28.156 -9.472 1.00 41.56 216 GLU A CA 1
ATOM 1781 C C . GLU A 1 216 ? 60.107 -26.824 -9.610 1.00 41.56 216 GLU A C 1
ATOM 1783 O O . GLU A 1 216 ? 59.638 -26.302 -8.598 1.00 41.56 216 GLU A O 1
ATOM 1788 N N . PRO A 1 217 ? 59.922 -26.258 -10.822 1.00 36.84 217 PRO A N 1
ATOM 1789 C CA . PRO A 1 217 ? 59.177 -25.015 -10.962 1.00 36.84 217 PRO A CA 1
ATOM 1790 C C . PRO A 1 217 ? 57.686 -25.255 -10.693 1.00 36.84 217 PRO A C 1
ATOM 1792 O O . PRO A 1 217 ? 56.978 -25.895 -11.476 1.00 36.84 217 PRO A O 1
ATOM 1795 N N . VAL A 1 218 ? 57.240 -24.713 -9.562 1.00 40.38 218 VAL A N 1
ATOM 1796 C CA . VAL A 1 218 ? 55.844 -24.476 -9.194 1.00 40.38 218 VAL A CA 1
ATOM 1797 C C . VAL A 1 218 ? 55.194 -23.586 -10.257 1.00 40.38 218 VAL A C 1
ATOM 1799 O O . VAL A 1 218 ? 55.758 -22.582 -10.682 1.00 40.38 218 VAL A O 1
ATOM 1802 N N . PHE A 1 219 ? 54.010 -23.990 -10.713 1.00 36.59 219 PHE A N 1
ATOM 1803 C CA . PHE A 1 219 ? 53.174 -23.238 -11.645 1.00 36.59 219 PHE A CA 1
ATOM 1804 C C . PHE A 1 219 ? 52.512 -22.074 -10.893 1.00 36.59 219 PHE A C 1
ATOM 1806 O O . PHE A 1 219 ? 51.603 -22.305 -10.096 1.00 36.59 219 PHE A O 1
ATOM 1813 N N . GLU A 1 220 ? 52.988 -20.849 -11.112 1.00 45.59 220 GLU A N 1
ATOM 1814 C CA . GLU A 1 220 ? 52.296 -19.628 -10.681 1.00 45.59 220 GLU A CA 1
ATOM 1815 C C . GLU A 1 220 ? 51.070 -19.396 -11.584 1.00 45.59 220 GLU A C 1
ATOM 1817 O O . GLU A 1 220 ? 51.224 -19.381 -12.810 1.00 45.59 220 GLU A O 1
ATOM 1822 N N . PRO A 1 221 ? 49.851 -19.260 -11.027 1.00 46.69 221 PRO A N 1
ATOM 1823 C CA . PRO A 1 221 ? 48.700 -18.809 -11.797 1.00 46.69 221 PRO A CA 1
ATOM 1824 C C . PRO A 1 221 ? 48.825 -17.311 -12.133 1.00 46.69 221 PRO A C 1
ATOM 1826 O O . PRO A 1 221 ? 49.287 -16.516 -11.319 1.00 46.69 221 PRO A O 1
ATOM 1829 N N . GLU A 1 222 ? 48.436 -16.978 -13.363 1.00 45.56 222 GLU A N 1
ATOM 1830 C CA . GLU A 1 222 ? 48.362 -15.636 -13.964 1.00 45.56 222 GLU A CA 1
ATOM 1831 C C . GLU A 1 222 ? 47.546 -14.657 -13.085 1.00 45.56 222 GLU A C 1
ATOM 1833 O O . GLU A 1 222 ? 46.552 -15.091 -12.499 1.00 45.56 222 GLU A O 1
ATOM 1838 N N . PRO A 1 223 ? 47.949 -13.374 -12.969 1.00 41.31 223 PRO A N 1
ATOM 1839 C CA . PRO A 1 223 ? 47.319 -12.417 -12.058 1.00 41.31 223 PRO A CA 1
ATOM 1840 C C . PRO A 1 223 ? 45.892 -12.022 -12.476 1.00 41.31 223 PRO A C 1
ATOM 1842 O O . PRO A 1 223 ? 45.570 -11.928 -13.660 1.00 41.31 223 PRO A O 1
ATOM 1845 N N . GLU A 1 224 ? 45.075 -11.779 -11.449 1.00 49.28 224 GLU A N 1
ATOM 1846 C CA . GLU A 1 224 ? 43.648 -11.420 -11.395 1.00 49.28 224 GLU A CA 1
ATOM 1847 C C . GLU A 1 224 ? 43.329 -10.016 -11.970 1.00 49.28 224 GLU A C 1
ATOM 1849 O O . GLU A 1 224 ? 42.614 -9.235 -11.353 1.00 49.28 224 GLU A O 1
ATOM 1854 N N . GLU A 1 225 ? 43.822 -9.673 -13.168 1.00 46.91 225 GLU A N 1
ATOM 1855 C CA . GLU A 1 225 ? 43.522 -8.369 -13.808 1.00 46.91 225 GLU A CA 1
ATOM 1856 C C . GLU A 1 225 ? 42.026 -8.195 -14.162 1.00 46.91 225 GLU A C 1
ATOM 1858 O O . GLU A 1 225 ? 41.552 -7.072 -14.289 1.00 46.91 225 GLU A O 1
ATOM 1863 N N . GLU A 1 226 ? 41.260 -9.288 -14.295 1.00 44.75 226 GLU A N 1
ATOM 1864 C CA . GLU A 1 226 ? 39.805 -9.224 -14.526 1.00 44.75 226 GLU A CA 1
ATOM 1865 C C . GLU A 1 226 ? 38.986 -8.977 -13.244 1.00 44.75 226 GLU A C 1
ATOM 1867 O O . GLU A 1 226 ? 37.821 -8.614 -13.364 1.00 44.75 226 GLU A O 1
ATOM 1872 N N . GLU A 1 227 ? 39.536 -9.178 -12.036 1.00 48.25 227 GLU A N 1
ATOM 1873 C CA . GLU A 1 227 ? 38.804 -8.885 -10.787 1.00 48.25 227 GLU A CA 1
ATOM 1874 C C . GLU A 1 227 ? 38.971 -7.416 -10.365 1.00 48.25 227 GLU A C 1
ATOM 1876 O O . GLU A 1 227 ? 37.980 -6.801 -9.980 1.00 48.25 227 GLU A O 1
ATOM 1881 N N . GLU A 1 228 ? 40.157 -6.816 -10.547 1.00 46.75 228 GLU A N 1
ATOM 1882 C CA . GLU A 1 228 ? 40.384 -5.383 -10.261 1.00 46.75 228 GLU A CA 1
ATOM 1883 C C . GLU A 1 228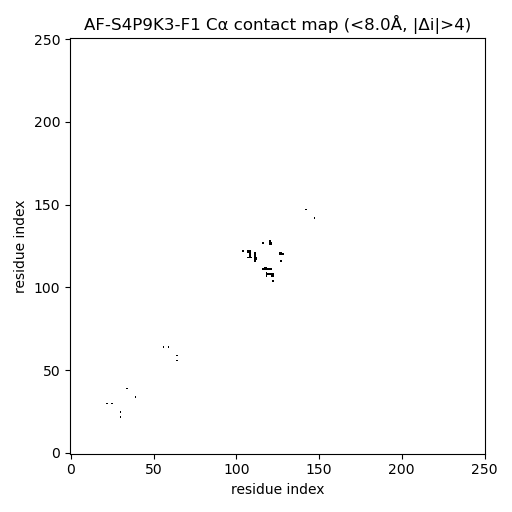 ? 39.529 -4.461 -11.155 1.00 46.75 228 GLU A C 1
ATOM 1885 O O . GLU A 1 228 ? 38.980 -3.476 -10.671 1.00 46.75 228 GLU A O 1
ATOM 1890 N N . GLU A 1 229 ? 39.344 -4.794 -12.441 1.00 47.03 229 GLU A N 1
ATOM 1891 C CA . GLU A 1 229 ? 38.523 -3.980 -13.361 1.00 47.03 229 GLU A CA 1
ATOM 1892 C C . GLU A 1 229 ? 37.016 -4.065 -13.035 1.00 47.03 229 GLU A C 1
ATOM 1894 O O . GLU A 1 229 ? 36.238 -3.206 -13.442 1.00 47.03 229 GLU A O 1
ATOM 1899 N N . VAL A 1 230 ? 36.582 -5.100 -12.308 1.00 52.09 230 VAL A N 1
ATOM 1900 C CA . VAL A 1 230 ? 35.188 -5.245 -11.854 1.00 52.09 230 VAL A CA 1
ATOM 1901 C C . VAL A 1 230 ? 34.978 -4.531 -10.519 1.00 52.09 230 VAL A C 1
ATOM 1903 O O . VAL A 1 230 ? 33.915 -3.947 -10.321 1.00 52.09 230 VAL A O 1
ATOM 1906 N N . GLU A 1 231 ? 35.985 -4.536 -9.644 1.00 59.47 231 GLU A N 1
ATOM 1907 C CA . GLU A 1 231 ? 35.952 -3.840 -8.352 1.00 59.47 231 GLU A CA 1
ATOM 1908 C C . GLU A 1 231 ? 35.963 -2.309 -8.536 1.00 59.47 231 GLU A C 1
ATOM 1910 O O . GLU A 1 231 ? 35.151 -1.627 -7.916 1.00 59.47 231 GLU A O 1
ATOM 1915 N N . GLU A 1 232 ? 36.764 -1.769 -9.471 1.00 52.88 232 GLU A N 1
ATOM 1916 C CA . GLU A 1 232 ? 36.748 -0.324 -9.794 1.00 52.88 232 GLU A CA 1
ATOM 1917 C C . GLU A 1 232 ? 35.388 0.146 -10.348 1.00 52.88 232 GLU A C 1
ATOM 1919 O O . GLU A 1 232 ? 34.972 1.275 -10.099 1.00 52.88 232 GLU A O 1
ATOM 1924 N N . VAL A 1 233 ? 34.669 -0.712 -11.084 1.00 58.78 233 VAL A N 1
ATOM 1925 C CA . VAL A 1 233 ? 33.353 -0.366 -11.652 1.00 58.78 233 VAL A CA 1
ATOM 1926 C C . VAL A 1 233 ? 32.241 -0.437 -10.600 1.00 58.78 233 VAL A C 1
ATOM 1928 O O . VAL A 1 233 ? 31.283 0.328 -10.693 1.00 58.78 233 VAL A O 1
ATOM 1931 N N . GLU A 1 234 ? 32.345 -1.330 -9.608 1.00 65.19 234 GLU A N 1
ATOM 1932 C CA . GLU A 1 234 ? 31.408 -1.353 -8.474 1.00 65.19 234 GLU A CA 1
ATOM 1933 C C . GLU A 1 234 ? 31.622 -0.152 -7.535 1.00 65.19 234 GLU A C 1
ATOM 1935 O O . GLU A 1 234 ? 30.631 0.428 -7.095 1.00 65.19 234 GLU A O 1
ATOM 1940 N N . GLU A 1 235 ? 32.868 0.280 -7.287 1.00 64.00 235 GLU A N 1
ATOM 1941 C CA . GLU A 1 235 ? 33.140 1.494 -6.493 1.00 64.00 235 GLU A CA 1
ATOM 1942 C C . GLU A 1 235 ? 32.627 2.775 -7.184 1.00 64.00 235 GLU A C 1
ATOM 1944 O O . GLU A 1 235 ? 32.028 3.618 -6.516 1.00 64.00 235 GLU A O 1
ATOM 1949 N N . GLU A 1 236 ? 32.777 2.914 -8.512 1.00 64.06 236 GLU A N 1
ATOM 1950 C CA . GLU A 1 236 ? 32.209 4.064 -9.245 1.00 64.06 236 GLU A CA 1
ATOM 1951 C C . GLU A 1 236 ? 30.664 4.079 -9.227 1.00 64.06 236 GLU A C 1
ATOM 1953 O O . GLU A 1 236 ? 30.072 5.159 -9.183 1.00 64.06 236 GLU A O 1
ATOM 1958 N N . GLU A 1 237 ? 29.988 2.917 -9.244 1.00 64.62 237 GLU A N 1
ATOM 1959 C CA . GLU A 1 237 ? 28.518 2.862 -9.125 1.00 64.62 237 GLU A CA 1
ATOM 1960 C C . GLU A 1 237 ? 28.031 3.208 -7.701 1.00 64.62 237 GLU A C 1
ATOM 1962 O O . GLU A 1 237 ? 26.977 3.835 -7.575 1.00 64.62 237 GLU A O 1
ATOM 1967 N N . GLU A 1 238 ? 28.769 2.846 -6.641 1.00 71.12 238 GLU A N 1
ATOM 1968 C CA . GLU A 1 238 ? 28.410 3.219 -5.259 1.00 71.12 238 GLU A CA 1
ATOM 1969 C C . GLU A 1 238 ? 28.616 4.722 -4.984 1.00 71.12 238 GLU A C 1
ATOM 1971 O O . GLU A 1 238 ? 27.752 5.336 -4.353 1.00 71.12 238 GLU A O 1
ATOM 1976 N N . GLU A 1 239 ? 29.689 5.345 -5.494 1.00 69.00 239 GLU A N 1
ATOM 1977 C CA . GLU A 1 239 ? 29.904 6.797 -5.334 1.00 69.00 239 GLU A CA 1
ATOM 1978 C C . GLU A 1 239 ? 28.828 7.634 -6.062 1.00 69.00 239 GLU A C 1
ATOM 1980 O O . GLU A 1 239 ? 28.369 8.640 -5.517 1.00 69.00 239 GLU A O 1
ATOM 1985 N N . GLU A 1 240 ? 28.366 7.217 -7.252 1.00 68.75 240 GLU A N 1
ATOM 1986 C CA . GLU A 1 240 ? 27.265 7.908 -7.951 1.00 68.75 240 GLU A CA 1
ATOM 1987 C C . GLU A 1 240 ? 25.916 7.773 -7.210 1.00 68.75 240 GLU A C 1
ATOM 1989 O O . GLU A 1 240 ? 25.119 8.715 -7.225 1.00 68.75 240 GLU A O 1
ATOM 1994 N N . GLU A 1 241 ? 25.640 6.636 -6.552 1.00 67.94 241 GLU A N 1
ATOM 1995 C CA . GLU A 1 241 ? 24.416 6.470 -5.748 1.00 67.94 241 GLU A CA 1
ATOM 1996 C C . GLU A 1 241 ? 24.450 7.315 -4.459 1.00 67.94 241 GLU A C 1
ATOM 1998 O O . GLU A 1 241 ? 23.419 7.885 -4.091 1.00 67.94 241 GLU A O 1
ATOM 2003 N N . GLU A 1 242 ? 25.608 7.458 -3.799 1.00 69.56 242 GLU A N 1
ATOM 2004 C CA . GLU A 1 242 ? 25.741 8.327 -2.616 1.00 69.56 242 GLU A CA 1
ATOM 2005 C C . GLU A 1 242 ? 25.588 9.821 -2.965 1.00 69.56 242 GLU A C 1
ATOM 2007 O O . GLU A 1 242 ? 24.908 10.544 -2.231 1.00 69.56 242 GLU A O 1
ATOM 2012 N N . GLU A 1 243 ? 26.132 10.290 -4.098 1.00 66.56 243 GLU A N 1
ATOM 2013 C CA . GLU A 1 243 ? 25.937 11.683 -4.542 1.00 66.56 243 GLU A CA 1
ATOM 2014 C C . GLU A 1 243 ? 24.462 11.988 -4.884 1.00 66.56 243 GLU A C 1
ATOM 2016 O O . GLU A 1 243 ? 23.968 13.070 -4.553 1.00 66.56 243 GLU A O 1
ATOM 2021 N N . GLU A 1 244 ? 23.726 11.045 -5.495 1.00 65.06 244 GLU A N 1
ATOM 2022 C CA . GLU A 1 244 ? 22.286 11.220 -5.757 1.00 65.06 244 GLU A CA 1
ATOM 2023 C C . GLU A 1 244 ? 21.453 11.251 -4.457 1.00 65.06 244 GLU A C 1
ATOM 2025 O O . GLU A 1 244 ? 20.477 12.006 -4.378 1.00 65.06 244 GLU A O 1
ATOM 2030 N N . GLU A 1 245 ? 21.822 10.477 -3.426 1.00 66.31 245 GLU A N 1
ATOM 2031 C CA . GLU A 1 245 ? 21.142 10.521 -2.121 1.00 66.31 245 GLU A CA 1
ATOM 2032 C C . GLU A 1 245 ? 21.424 11.827 -1.354 1.00 66.31 245 GLU A C 1
ATOM 2034 O O . GLU A 1 245 ? 20.500 12.383 -0.749 1.00 66.31 245 GLU A O 1
ATOM 2039 N N . GLU A 1 246 ? 22.651 12.362 -1.406 1.00 62.94 246 GLU A N 1
ATOM 2040 C CA . GLU A 1 246 ? 22.978 13.652 -0.776 1.00 62.94 246 GLU A CA 1
ATOM 2041 C C . GLU A 1 246 ? 22.260 14.834 -1.457 1.00 62.94 246 GLU A C 1
ATOM 2043 O O . GLU A 1 246 ? 21.764 15.730 -0.764 1.00 62.94 246 GLU A O 1
ATOM 2048 N N . GLU A 1 247 ? 22.117 14.828 -2.790 1.00 59.72 247 GLU A N 1
ATOM 2049 C CA . GLU A 1 247 ? 21.342 15.858 -3.501 1.00 59.72 247 GLU A CA 1
ATOM 2050 C C . GLU A 1 247 ? 19.833 15.793 -3.181 1.00 59.72 247 GLU A C 1
ATOM 2052 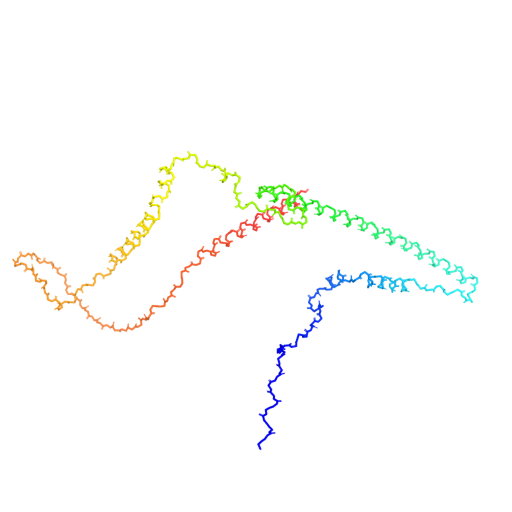O O . GLU A 1 247 ? 19.177 16.839 -3.125 1.00 59.72 247 GLU A O 1
ATOM 2057 N N . GLU A 1 248 ? 19.268 14.605 -2.918 1.00 57.53 248 GLU A N 1
ATOM 2058 C CA . GLU A 1 248 ? 17.866 14.461 -2.487 1.00 57.53 248 GLU A CA 1
ATOM 2059 C C . GLU A 1 248 ? 17.628 14.889 -1.022 1.00 57.53 248 GLU A C 1
ATOM 2061 O O . GLU A 1 248 ? 16.498 15.254 -0.678 1.00 57.53 248 GLU A O 1
ATOM 2066 N N . GLU A 1 249 ? 18.646 14.874 -0.150 1.00 56.38 249 GLU A N 1
ATOM 2067 C CA . GLU A 1 249 ? 18.529 15.370 1.233 1.00 56.38 249 GLU A CA 1
ATOM 2068 C C . GLU A 1 249 ? 18.690 16.901 1.360 1.00 56.38 249 GLU A C 1
ATOM 2070 O O . GLU A 1 249 ? 18.216 17.483 2.347 1.00 56.38 249 GLU A O 1
ATOM 2075 N N . GLU A 1 250 ? 19.314 17.571 0.382 1.00 51.22 250 GLU A N 1
ATOM 2076 C CA . GLU A 1 250 ? 19.505 19.032 0.378 1.00 51.22 250 GLU A CA 1
ATOM 2077 C C . GLU A 1 250 ? 18.346 19.850 -0.257 1.00 51.22 250 GLU A C 1
ATOM 2079 O O . GLU A 1 250 ? 18.302 21.074 -0.058 1.00 51.22 250 GLU A O 1
ATOM 2084 N N . GLU A 1 251 ? 17.376 19.222 -0.945 1.00 43.62 251 GLU A N 1
ATOM 2085 C CA . GLU A 1 251 ? 16.151 19.859 -1.510 1.00 43.62 251 GLU A CA 1
ATOM 2086 C C . GLU A 1 251 ? 14.896 19.795 -0.606 1.00 43.62 251 GLU A C 1
ATOM 2088 O O . GLU A 1 251 ? 14.182 20.833 -0.516 1.00 43.62 251 GLU A O 1
#

InterPro domains:
  IPR001978 Troponin [PF00992] (26-103)
  IPR027707 Troponin T [PTHR11521] (21-140)
  IPR038077 Troponin domain superfamily [G3DSA:1.20.5.350] (21-119)
  IPR038077 Troponin domain superfamily [SSF90250] (20-157)

Solvent-accessible surface area (backbone atoms only — not comparable to full-atom values): 16294 Å² total; per-residue (Å²): 144,89,87,86,86,87,85,85,80,82,90,63,80,97,68,84,84,73,80,68,69,98,64,83,80,61,51,73,70,56,51,62,72,65,54,49,74,67,57,53,51,49,50,50,51,52,50,47,53,69,73,52,66,82,86,82,70,84,90,60,52,73,69,56,50,53,52,51,52,52,53,51,50,55,48,49,54,53,51,52,54,54,48,50,57,50,51,53,52,47,54,49,52,56,47,53,56,49,50,53,52,50,52,52,51,49,53,39,22,50,54,18,46,78,69,75,41,57,53,62,37,64,77,49,99,53,82,58,85,78,77,92,64,58,88,72,69,76,54,78,76,81,65,53,71,69,57,56,48,54,77,70,57,57,62,68,62,48,51,51,48,54,50,52,50,49,56,48,50,54,53,49,51,55,62,65,70,48,82,77,78,72,75,59,88,81,65,62,78,67,94,79,79,69,94,86,76,82,88,81,79,87,79,92,79,86,88,82,86,79,90,80,81,89,76,83,86,75,84,79,80,82,81,68,66,74,55,55,64,50,51,55,53,52,52,55,54,52,54,54,52,51,53,54,53,54,58,66,73,75,112

pLDDT: mean 72.47, std 19.31, range [26.31, 97.56]

Sequence (251 aa):
MLQAMKESSKTGPNFTIQKKSDNFGLSSAQLERNKTKEQLEEEKKISLSIRIKPLNIEGLSVDKLRQKATELWECIIKLETEKYDLEERQKRQDYDLKELKERQKQQLRHKALKKGLDPEALTGKHPPKIQVASKYERRVDTRSYDDKKKLFEGDLEKLNKDFLEKVWQERADQFGGRQKARLPKWFGERPGKKKGELESPEGEEDVKAEVEDEEEPVFEPEPEEEEEEVEEVEEEEEEEEEEEEEEEEEE

Foldseek 3Di:
DPDDPDPPDPPDPPDDPPPDPPPPPDDPVRVVVPDDPVNVVVVVVVVCCVVDPDDDPPPDDPVVVVVVVVVVVVVVVVVVVVVVVVVVVVVVVVVVVVVVVVVVLVVQLVVCVVVVHHSCQRVDPDHHDDDPADPCNPPPPPDDPVVVVVVPPCPVVVVVVVVVVVVVVVVVVVVVPDDPPDPPPVPDDDPDDDPDDDDDDDDDDDDDDDDDDDDDDDDDDDDPPVVVVVVVVVVVVVVVVVVVVVVVVVD

Secondary structure (DSSP, 8-state):
---S-------S-S-------TTSS--HHHHHHT--HHHHHHHHHHHHHHHSPPP--TT--HHHHHHHHHHHHHHHHHHHHHHHHHHHHHHHHHHHHHHHHHHHHHHHHHHHHHTTS-TTTTTSSSPPPP-SS-TTTTS---S-HHHHHHTTSSHHHHHHHHHHHHHHHHHHHHHHHS---PPPTTS---TT--S------------------------PPPP-HHHHHHHHHHHHHHHHHHHHHHHHHH-

Organism: NCBI:txid116150